Protein AF-A0A5J4QGP9-F1 (afdb_monomer)

Secondary structure (DSSP, 8-state):
-HHHHHH-TT-HHHHHHHHHHHHHHT-HHHHHHHHHHHT--GGGS-HHHHHHHHHHHHT-TT-HHHHHHHHHHHHHHHHHHHHHHHHHHHHHHHHHHS-HHHHHHHHHHHHHH-GGGGG-HHHHHHHHHHHHHHHHHHHHHHH-TTS-HHHHHHHHHHHHHHHHHHHHHHHHHHHH--SHHHHHHHHHHHHHHHHHHHHHS----------S--S--

Radius of gyration: 24.4 Å; Cα contacts (8 Å, |Δi|>4): 217; chains: 1; bounding box: 49×32×98 Å

Mean predicted aligned error: 10.38 Å

Organism: NCBI:txid433724

Sequence (217 aa):
MFQLLETDLYNFRTLDLYCEIIGKQRKPQELFNFLRQTNMDYNAINSNTLINIAEILSSVRENSQYQILANKILSIALSGQIEESQIAKAVVNLKKVGEPEEVIKFVSEAIVKYPNLSSSSTLLEKRATARMDMAKKCIDTGKDVKSNPKTKARAWEMCRQFLEEAERDLNKASDYADDPNEKFFIENDMNFLERMKKNSAKPTSPLRSRASLRKRG

Structure (mmCIF, N/CA/C/O backbone):
data_AF-A0A5J4QGP9-F1
#
_entry.id   AF-A0A5J4QGP9-F1
#
loop_
_atom_site.group_PDB
_atom_site.id
_atom_site.type_symbol
_atom_site.label_atom_id
_atom_site.label_alt_id
_atom_site.label_comp_id
_atom_site.label_asym_id
_atom_site.label_entity_id
_atom_site.label_seq_id
_atom_site.pdbx_PDB_ins_code
_atom_site.Cartn_x
_atom_site.Cartn_y
_atom_site.Cartn_z
_atom_site.occupancy
_atom_site.B_iso_or_equiv
_atom_site.auth_seq_id
_atom_site.auth_comp_id
_atom_site.auth_asym_id
_atom_site.auth_atom_id
_atom_site.pdbx_PDB_model_num
ATOM 1 N N . MET A 1 1 ? -25.171 0.986 3.750 1.00 56.62 1 MET A N 1
ATOM 2 C CA . MET A 1 1 ? -23.960 0.667 4.538 1.00 56.62 1 MET A CA 1
ATOM 3 C C . MET A 1 1 ? -23.968 -0.786 4.991 1.00 56.62 1 MET A C 1
ATOM 5 O O . MET A 1 1 ? -23.064 -1.496 4.589 1.00 56.62 1 MET A O 1
ATOM 9 N N . PHE A 1 2 ? -25.016 -1.266 5.679 1.00 58.41 2 PHE A N 1
ATOM 10 C CA . PHE A 1 2 ? -25.192 -2.706 5.947 1.00 58.41 2 PHE A CA 1
ATOM 11 C C . PHE A 1 2 ? -25.099 -3.570 4.675 1.00 58.41 2 PHE A C 1
ATOM 13 O O . PHE A 1 2 ? -24.287 -4.478 4.641 1.00 5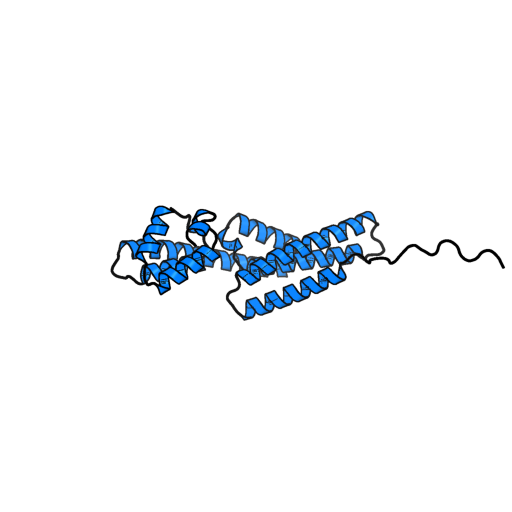8.41 2 PHE A O 1
ATOM 20 N N . GLN A 1 3 ? -25.766 -3.187 3.578 1.00 61.16 3 GLN A N 1
ATOM 21 C CA . GLN A 1 3 ? -25.661 -3.887 2.281 1.00 61.16 3 GLN A CA 1
ATOM 22 C C . GLN A 1 3 ? -24.240 -3.951 1.674 1.00 61.16 3 GLN A C 1
ATOM 24 O O . GLN A 1 3 ? -23.964 -4.837 0.871 1.00 61.16 3 GLN A O 1
ATOM 29 N N . LEU A 1 4 ? -23.338 -3.025 2.035 1.00 61.50 4 LEU A N 1
ATOM 30 C CA . LEU A 1 4 ? -21.942 -3.026 1.563 1.00 61.50 4 LEU A CA 1
ATOM 31 C C . LEU A 1 4 ? -21.062 -3.932 2.433 1.00 61.50 4 LEU A C 1
ATOM 33 O O . LEU A 1 4 ? -20.239 -4.662 1.901 1.00 61.50 4 LEU A O 1
ATOM 37 N N . LEU A 1 5 ? -21.284 -3.947 3.751 1.00 68.75 5 LEU A N 1
ATOM 38 C CA . LEU A 1 5 ? -20.630 -4.902 4.657 1.00 68.75 5 LEU A CA 1
ATOM 39 C C . LEU A 1 5 ? -21.154 -6.335 4.464 1.00 68.75 5 LEU A C 1
ATOM 41 O O . LEU A 1 5 ? -20.432 -7.289 4.720 1.00 68.75 5 LEU A O 1
ATOM 45 N N . GLU A 1 6 ? -22.386 -6.497 3.977 1.00 69.06 6 GLU A N 1
ATOM 46 C CA . GLU A 1 6 ? -22.940 -7.795 3.567 1.00 69.06 6 GLU A CA 1
ATOM 47 C C . GLU A 1 6 ? -22.305 -8.331 2.277 1.00 69.06 6 GLU A C 1
ATOM 49 O O . GLU A 1 6 ? -22.246 -9.544 2.090 1.00 69.06 6 GLU A O 1
ATOM 54 N N . THR A 1 7 ? -21.829 -7.451 1.388 1.00 71.19 7 THR A N 1
ATOM 55 C CA . THR A 1 7 ? -21.150 -7.846 0.142 1.00 71.19 7 THR A CA 1
ATOM 56 C C . THR A 1 7 ? -19.639 -8.001 0.314 1.00 71.19 7 THR A C 1
ATOM 58 O O . THR A 1 7 ? -19.069 -8.930 -0.253 1.00 71.19 7 THR A O 1
ATOM 61 N N . ASP A 1 8 ? -18.995 -7.141 1.107 1.00 74.19 8 ASP A N 1
ATOM 62 C CA . ASP A 1 8 ? -17.576 -7.238 1.461 1.00 74.19 8 ASP A CA 1
ATOM 63 C C . ASP A 1 8 ? -17.346 -6.836 2.926 1.00 74.19 8 ASP A C 1
ATOM 65 O O . ASP A 1 8 ? -17.209 -5.662 3.285 1.00 74.19 8 ASP A O 1
ATOM 69 N N . LEU A 1 9 ? -17.290 -7.858 3.776 1.00 73.69 9 LEU A N 1
ATOM 70 C CA . LEU A 1 9 ? -17.174 -7.739 5.227 1.00 73.69 9 LEU A CA 1
ATOM 71 C C . LEU A 1 9 ? -15.815 -7.192 5.690 1.00 73.69 9 LEU A C 1
ATOM 73 O O . LEU A 1 9 ? -15.708 -6.668 6.796 1.00 73.69 9 LEU A O 1
ATOM 77 N N . TYR A 1 10 ? -14.793 -7.281 4.835 1.00 71.44 10 TYR A N 1
ATOM 78 C CA . TYR A 1 10 ? -13.429 -6.831 5.116 1.00 71.44 10 TYR A CA 1
ATOM 79 C C . TYR A 1 10 ? -13.082 -5.534 4.381 1.00 71.44 10 TYR A C 1
ATOM 81 O O . TYR A 1 10 ? -11.925 -5.104 4.372 1.00 71.44 10 TYR A O 1
ATOM 89 N N . ASN A 1 11 ? -14.081 -4.865 3.797 1.00 78.44 11 ASN A N 1
ATOM 90 C CA . ASN A 1 11 ? -13.903 -3.540 3.236 1.00 78.44 11 ASN A CA 1
ATOM 91 C C . ASN A 1 11 ? -13.596 -2.533 4.356 1.00 78.44 11 ASN A C 1
ATOM 93 O O . ASN A 1 11 ? -14.504 -1.967 4.967 1.00 78.44 11 ASN A O 1
ATOM 97 N N . PHE A 1 12 ? -12.307 -2.304 4.616 1.00 73.31 12 PHE A N 1
ATOM 98 C CA . PHE A 1 12 ? -11.841 -1.489 5.740 1.00 73.31 12 PHE A CA 1
ATOM 99 C C . PHE A 1 12 ? -12.481 -0.092 5.767 1.00 73.31 12 PHE A C 1
ATOM 101 O O . PHE A 1 12 ? -12.887 0.358 6.824 1.00 73.31 12 PHE A O 1
ATOM 108 N N . ARG A 1 13 ? -12.667 0.557 4.608 1.00 76.62 13 ARG A N 1
ATOM 109 C CA . ARG A 1 13 ? -13.317 1.873 4.480 1.00 76.62 13 ARG A CA 1
ATOM 110 C C . ARG A 1 13 ? -14.744 1.860 4.992 1.00 76.62 13 ARG A C 1
ATOM 112 O O . ARG A 1 13 ? -15.171 2.763 5.703 1.00 76.62 13 ARG A O 1
ATOM 119 N N . THR A 1 14 ? -15.493 0.837 4.596 1.00 84.00 14 THR A N 1
ATOM 120 C CA . THR A 1 14 ? -16.884 0.685 5.017 1.00 84.00 14 THR A CA 1
ATOM 121 C C . THR A 1 14 ? -16.952 0.332 6.500 1.00 84.00 14 THR A C 1
ATOM 123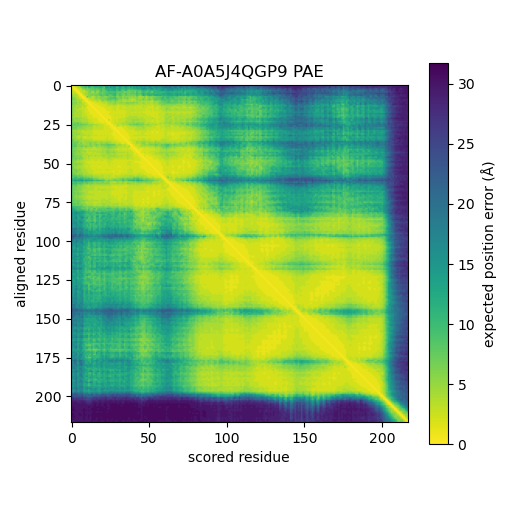 O O . THR A 1 14 ? -17.833 0.827 7.200 1.00 84.00 14 THR A O 1
ATOM 126 N N . LEU A 1 15 ? -16.010 -0.481 6.987 1.00 84.50 15 LEU A N 1
ATOM 127 C CA . LEU A 1 15 ? -15.921 -0.867 8.390 1.00 84.50 15 LEU A CA 1
ATOM 128 C C . LEU A 1 15 ? -15.510 0.309 9.291 1.00 84.50 15 LEU A C 1
ATOM 130 O O . LEU A 1 15 ? -16.140 0.510 10.326 1.00 84.50 15 LEU A O 1
ATOM 134 N N . ASP A 1 16 ? -14.532 1.119 8.886 1.00 83.69 16 ASP A N 1
ATOM 135 C CA . ASP A 1 16 ? -14.126 2.345 9.581 1.00 83.69 16 ASP A CA 1
ATOM 136 C C . ASP A 1 16 ? -15.276 3.339 9.629 1.00 83.69 16 ASP A C 1
ATOM 138 O O . ASP A 1 16 ? -15.647 3.793 10.708 1.00 83.69 16 ASP A O 1
ATOM 142 N N . LEU A 1 17 ? -15.919 3.609 8.490 1.00 85.69 17 LEU A N 1
ATOM 143 C CA . LEU A 1 17 ? -17.057 4.522 8.440 1.00 85.69 17 LEU A CA 1
ATOM 144 C C . LEU A 1 17 ? -18.224 4.027 9.313 1.00 85.69 17 LEU A C 1
ATOM 146 O O . LEU A 1 17 ? -18.895 4.819 9.977 1.00 85.69 17 LEU A O 1
ATOM 150 N N . TYR A 1 18 ? -18.460 2.713 9.349 1.00 88.38 18 TYR A N 1
ATOM 151 C CA . TYR A 1 18 ? -19.431 2.115 10.262 1.00 88.38 18 TYR A CA 1
ATOM 152 C C . TYR A 1 18 ? -19.041 2.345 11.728 1.00 88.38 18 TYR A C 1
ATOM 154 O O . TYR A 1 18 ? -19.880 2.783 12.518 1.00 88.38 18 TYR A O 1
ATOM 162 N N . CYS A 1 19 ? -17.775 2.118 12.087 1.00 87.69 19 CYS A N 1
ATOM 163 C CA . CYS A 1 19 ? -17.265 2.372 13.433 1.00 87.69 19 CYS A CA 1
ATOM 164 C C . CYS A 1 19 ? -17.399 3.852 13.815 1.00 87.69 19 CYS A C 1
ATOM 166 O O . CYS A 1 19 ? -17.916 4.154 14.890 1.00 87.69 19 CYS A O 1
ATOM 168 N N . GLU A 1 20 ? -17.036 4.778 12.928 1.00 86.25 20 GLU A N 1
ATOM 169 C CA . GLU A 1 20 ? -17.205 6.217 13.142 1.00 86.25 20 GLU A CA 1
ATOM 170 C C . GLU A 1 20 ? -18.668 6.578 13.424 1.00 86.25 20 GLU A C 1
ATOM 172 O O . GLU A 1 20 ? -18.964 7.257 14.412 1.00 86.25 20 GLU A O 1
ATOM 177 N N . ILE A 1 21 ? -19.604 6.089 12.605 1.00 88.19 21 ILE A N 1
ATOM 178 C CA . ILE A 1 21 ? -21.037 6.355 12.781 1.00 88.19 21 ILE A CA 1
ATOM 179 C C . ILE A 1 21 ? -21.535 5.793 14.111 1.00 88.19 21 ILE A C 1
ATOM 181 O O . ILE A 1 21 ? -22.195 6.513 14.863 1.00 88.19 21 ILE A O 1
ATOM 185 N N . ILE A 1 22 ? -21.215 4.537 14.432 1.00 88.75 22 ILE A N 1
ATOM 186 C CA . ILE A 1 22 ? -21.651 3.911 15.685 1.00 88.75 22 ILE A CA 1
ATOM 187 C C . ILE A 1 22 ? -21.054 4.625 16.901 1.00 88.75 22 ILE A C 1
ATOM 189 O O . ILE A 1 22 ? -21.768 4.870 17.881 1.00 88.75 22 ILE A O 1
ATOM 193 N N . GLY A 1 23 ? -19.780 5.012 16.828 1.00 85.00 23 GLY A N 1
ATOM 194 C CA . GLY A 1 23 ? -19.109 5.799 17.856 1.00 85.00 23 GLY A CA 1
ATOM 195 C C . GLY A 1 23 ? -19.812 7.136 18.096 1.00 85.00 23 GLY A C 1
ATOM 196 O O . GLY A 1 23 ? -20.116 7.482 19.240 1.00 85.00 23 GLY A O 1
ATOM 197 N N . LYS A 1 24 ? -20.175 7.859 17.027 1.00 88.38 24 LYS A N 1
ATOM 198 C CA . LYS A 1 24 ? -20.926 9.126 17.121 1.00 88.38 24 LYS A CA 1
ATOM 199 C C . LYS A 1 24 ? -22.351 8.937 17.639 1.00 88.38 24 LYS A C 1
ATOM 201 O O . LYS A 1 24 ? -22.820 9.762 18.420 1.00 88.38 24 LYS A O 1
ATOM 206 N N . GLN A 1 25 ? -23.024 7.855 17.251 1.00 89.25 25 GLN A N 1
ATOM 207 C CA . GLN A 1 25 ? -24.359 7.515 17.751 1.00 89.25 25 GLN A CA 1
ATOM 208 C C . GLN A 1 25 ? -24.345 6.978 19.189 1.00 89.25 25 GLN A C 1
ATOM 210 O O . GLN A 1 25 ? -25.410 6.845 19.790 1.00 89.25 25 GLN A O 1
ATOM 215 N N . ARG A 1 26 ? -2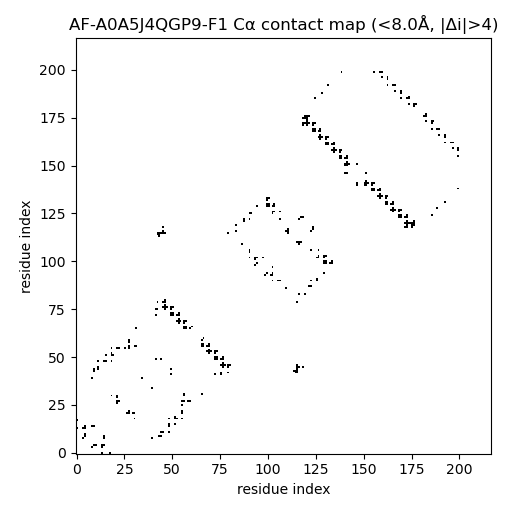3.161 6.687 19.752 1.00 85.31 26 ARG A N 1
ATOM 216 C CA . ARG A 1 26 ? -22.978 6.090 21.083 1.00 85.31 26 ARG A CA 1
ATOM 217 C C . ARG A 1 26 ? -23.755 4.785 21.245 1.00 85.31 26 ARG A C 1
ATOM 219 O O . ARG A 1 26 ? -24.381 4.545 22.277 1.00 85.31 26 ARG A O 1
ATOM 226 N N . LYS A 1 27 ? -23.696 3.924 20.226 1.00 89.25 27 LYS A N 1
ATOM 227 C CA . LYS A 1 27 ? -24.380 2.620 20.216 1.00 89.25 27 LYS A CA 1
ATOM 228 C C . LYS A 1 27 ? -23.417 1.425 20.184 1.00 89.25 27 LYS A C 1
ATOM 230 O O . LYS A 1 27 ? -23.485 0.600 19.274 1.00 89.25 27 LYS A O 1
ATOM 235 N N . PRO A 1 28 ? -22.546 1.258 21.191 1.00 88.25 28 PRO A N 1
ATOM 236 C CA . PRO A 1 28 ? -21.553 0.180 21.212 1.00 88.25 28 PRO A CA 1
ATOM 237 C C . PRO A 1 28 ? -22.172 -1.229 21.219 1.00 88.25 28 PRO A C 1
ATOM 239 O O . PRO A 1 28 ? -21.523 -2.176 20.787 1.00 88.25 28 PRO A O 1
ATOM 242 N N . GLN A 1 29 ? -23.438 -1.376 21.633 1.00 90.56 29 GLN A N 1
ATOM 243 C CA . GLN A 1 29 ? -24.180 -2.640 21.534 1.00 90.56 29 GLN A CA 1
ATOM 244 C C . GLN A 1 29 ? -24.415 -3.087 20.092 1.00 90.56 29 GLN A C 1
ATOM 246 O O . GLN A 1 29 ? -24.322 -4.280 19.812 1.00 90.56 29 GLN A O 1
ATOM 251 N N . GLU A 1 30 ? -24.712 -2.158 19.179 1.00 90.12 30 GLU A N 1
ATOM 252 C CA . GLU A 1 30 ? -24.916 -2.499 17.768 1.00 90.12 30 GLU A CA 1
ATOM 253 C C . GLU A 1 30 ? -23.610 -3.026 17.162 1.00 90.12 30 GLU A C 1
ATOM 255 O O . GLU A 1 30 ? -23.619 -4.084 16.534 1.00 90.12 30 GLU A O 1
ATOM 260 N N . LEU A 1 31 ? -22.480 -2.372 17.466 1.00 89.81 31 LEU A N 1
ATOM 261 C CA . LEU A 1 31 ? -21.151 -2.845 17.072 1.00 89.81 31 LEU A CA 1
ATOM 262 C C . LEU A 1 31 ? -20.839 -4.215 17.683 1.00 89.81 31 LEU A C 1
ATOM 264 O O . LEU A 1 31 ? -20.451 -5.130 16.966 1.00 89.81 31 LEU A O 1
ATOM 268 N N . PHE A 1 32 ? -21.043 -4.400 18.988 1.00 90.31 32 PHE A N 1
ATOM 269 C CA . PHE A 1 32 ? -20.767 -5.680 19.646 1.00 90.31 32 PHE A CA 1
ATOM 270 C C . PHE A 1 32 ? -21.575 -6.838 19.042 1.00 90.31 32 PHE A C 1
ATOM 272 O O . PHE A 1 32 ? -21.026 -7.911 18.782 1.00 90.31 32 PHE A O 1
ATOM 279 N N . ASN A 1 33 ? -22.865 -6.613 18.783 1.00 90.31 33 ASN A N 1
ATOM 280 C CA . ASN A 1 33 ? -23.732 -7.602 18.149 1.00 90.31 33 ASN A CA 1
ATOM 281 C C . ASN A 1 33 ? -23.260 -7.917 16.727 1.00 90.31 33 ASN A C 1
ATOM 283 O O . ASN A 1 33 ? -23.159 -9.091 16.375 1.00 90.31 33 ASN A O 1
ATOM 287 N N . PHE A 1 34 ? -22.910 -6.891 15.949 1.00 89.00 34 PHE A N 1
ATOM 288 C CA . PHE A 1 34 ? -22.370 -7.053 14.603 1.00 89.00 34 PHE A CA 1
ATOM 289 C C . PHE A 1 34 ? -21.089 -7.900 14.602 1.00 89.00 34 PHE A C 1
ATOM 291 O O . PHE A 1 34 ? -21.010 -8.891 13.878 1.00 89.00 34 PHE A O 1
ATOM 298 N N . LEU A 1 35 ? -20.118 -7.587 15.469 1.00 89.19 35 LEU A N 1
ATOM 299 C CA . LEU A 1 35 ? -18.856 -8.332 15.584 1.00 89.19 35 LEU A CA 1
ATOM 300 C C . LEU A 1 35 ? -19.076 -9.803 15.979 1.00 89.19 35 LEU A C 1
ATOM 302 O O . LEU A 1 35 ? -18.389 -10.694 15.482 1.00 89.19 35 LEU A O 1
ATOM 306 N N . ARG A 1 36 ? -20.040 -10.067 16.870 1.00 87.12 36 ARG A N 1
ATOM 307 C CA . ARG A 1 36 ? -20.411 -11.424 17.310 1.00 87.12 36 ARG A CA 1
ATOM 308 C C . ARG A 1 36 ? -21.095 -12.231 16.211 1.00 87.12 36 ARG A C 1
ATOM 310 O O . ARG A 1 36 ? -20.810 -13.415 16.076 1.00 87.12 36 ARG A O 1
ATOM 317 N N . GLN A 1 37 ? -22.009 -11.610 15.470 1.00 87.50 37 GLN A N 1
ATOM 318 C CA . GLN A 1 37 ? -22.788 -12.274 14.423 1.00 87.50 37 GLN A CA 1
ATOM 319 C C . GLN A 1 37 ? -21.941 -12.608 13.197 1.00 87.50 37 GLN A C 1
ATOM 321 O O . GLN A 1 37 ? -22.140 -13.645 12.575 1.00 87.50 37 GLN A O 1
ATOM 326 N N . THR A 1 38 ? -20.989 -11.739 12.866 1.00 82.38 38 THR A N 1
ATOM 327 C CA . THR A 1 38 ? -20.153 -11.876 11.668 1.00 82.38 38 THR A CA 1
ATOM 328 C C . THR A 1 38 ? -18.944 -12.785 11.861 1.00 82.38 38 THR A C 1
ATOM 330 O O . THR A 1 38 ? -18.400 -13.272 10.876 1.00 82.38 38 THR A O 1
ATOM 333 N N . ASN A 1 39 ? -18.536 -13.041 13.111 1.00 80.50 39 ASN A N 1
ATOM 334 C CA . ASN A 1 39 ? -17.375 -13.868 13.461 1.00 80.50 39 ASN A CA 1
ATOM 335 C C . ASN A 1 39 ? -16.115 -13.507 12.645 1.00 80.50 39 ASN A C 1
ATOM 337 O O . ASN A 1 39 ? -15.440 -14.382 12.102 1.00 80.50 39 ASN A O 1
ATOM 341 N N . MET A 1 40 ? -15.841 -12.204 12.523 1.00 82.56 40 MET A N 1
ATOM 342 C CA . MET A 1 40 ? -14.727 -11.689 11.724 1.00 82.56 40 MET A CA 1
ATOM 343 C C . MET A 1 40 ? -13.366 -12.183 12.216 1.00 82.56 40 MET A C 1
ATOM 345 O O . MET A 1 40 ? -13.108 -12.250 13.422 1.00 82.56 40 MET A O 1
ATOM 349 N N . ASP A 1 41 ? -12.463 -12.436 11.268 1.00 84.31 41 ASP A N 1
ATOM 350 C CA . ASP A 1 41 ? -11.048 -12.620 11.568 1.0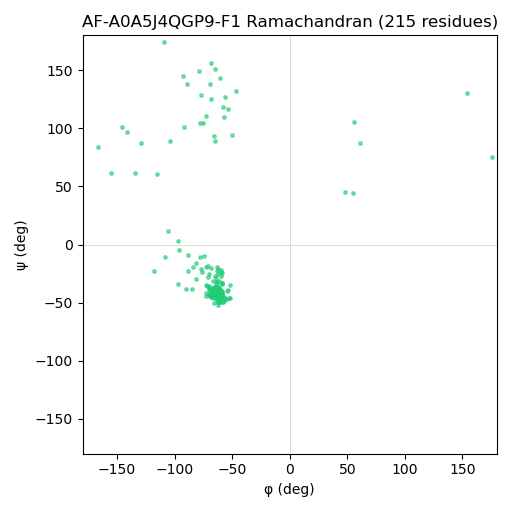0 84.31 41 ASP A CA 1
ATOM 351 C C . ASP A 1 41 ? -10.381 -11.260 11.802 1.00 84.31 41 ASP A C 1
ATOM 353 O O . ASP A 1 41 ? -10.102 -10.505 10.870 1.00 84.31 41 ASP A O 1
ATOM 357 N N . TYR A 1 42 ? -10.110 -10.949 13.069 1.00 86.00 42 TYR A N 1
ATOM 358 C CA . TYR A 1 42 ? -9.471 -9.693 13.454 1.00 86.00 42 TYR A CA 1
ATOM 359 C C . TYR A 1 42 ? -8.051 -9.542 12.897 1.00 86.00 42 TYR A C 1
ATOM 361 O O . TYR A 1 42 ? -7.603 -8.415 12.743 1.00 86.00 42 TYR A O 1
ATOM 369 N N . ASN A 1 43 ? -7.353 -10.629 12.547 1.00 81.38 43 ASN A N 1
ATOM 370 C CA . ASN A 1 43 ? -5.998 -10.536 11.986 1.00 81.38 43 ASN A CA 1
ATOM 371 C C . ASN A 1 43 ? -5.989 -10.009 10.542 1.00 81.38 43 ASN A C 1
ATOM 373 O O . ASN A 1 43 ? -4.956 -9.556 10.053 1.00 81.38 43 ASN A O 1
ATOM 377 N N . ALA A 1 44 ? -7.132 -10.075 9.855 1.00 79.00 44 ALA A N 1
ATOM 378 C CA . ALA A 1 44 ? -7.295 -9.572 8.496 1.00 79.00 44 ALA A CA 1
ATOM 379 C C . ALA A 1 44 ? -7.711 -8.090 8.449 1.00 79.00 44 ALA A C 1
ATOM 381 O O . ALA A 1 44 ? -7.731 -7.493 7.374 1.00 79.00 44 ALA A O 1
ATOM 382 N N . ILE A 1 45 ? -8.052 -7.495 9.595 1.00 82.31 45 ILE A N 1
ATOM 383 C CA . ILE A 1 45 ? -8.467 -6.093 9.705 1.00 82.31 45 ILE A CA 1
ATOM 384 C C . ILE A 1 45 ? -7.237 -5.238 10.023 1.00 82.31 45 ILE A C 1
ATOM 386 O O . ILE A 1 45 ? -6.332 -5.666 10.742 1.00 82.31 45 ILE A O 1
ATOM 390 N N . ASN A 1 46 ? -7.190 -4.019 9.484 1.00 78.94 46 ASN A N 1
ATOM 391 C CA . ASN A 1 46 ? -6.091 -3.104 9.768 1.00 78.94 46 ASN A CA 1
ATOM 392 C C . ASN A 1 46 ? -6.077 -2.694 11.258 1.00 78.94 46 ASN A C 1
ATOM 394 O O . ASN A 1 46 ? -7.112 -2.634 11.931 1.00 78.94 46 ASN A O 1
ATOM 398 N N . SER A 1 47 ? -4.890 -2.385 11.777 1.00 83.56 47 SER A N 1
ATOM 399 C CA . SER A 1 47 ? -4.709 -2.085 13.198 1.00 83.56 47 SER A CA 1
ATOM 400 C C . SER A 1 47 ? -5.457 -0.827 13.658 1.00 83.56 47 SER A C 1
ATOM 402 O O . SER A 1 47 ? -5.928 -0.794 14.792 1.00 83.56 47 SER A O 1
ATOM 404 N N . ASN A 1 48 ? -5.614 0.185 12.799 1.00 83.25 48 ASN A N 1
ATOM 405 C CA . ASN A 1 48 ? -6.296 1.439 13.144 1.00 83.25 48 ASN A CA 1
ATOM 406 C C . ASN A 1 48 ? -7.804 1.222 13.353 1.00 83.25 48 ASN A C 1
ATOM 408 O O . ASN A 1 48 ? -8.355 1.641 14.369 1.00 83.25 48 ASN A O 1
ATOM 412 N N . THR A 1 49 ? -8.459 0.474 12.465 1.00 86.12 49 THR A N 1
ATOM 413 C CA . THR A 1 49 ? -9.862 0.067 12.598 1.00 86.12 49 THR A CA 1
ATOM 414 C C . THR A 1 49 ? -10.073 -0.763 13.861 1.00 86.12 49 THR A C 1
ATOM 416 O O . THR A 1 49 ? -11.040 -0.547 14.591 1.00 86.12 49 THR A O 1
ATOM 419 N N . LEU A 1 50 ? -9.157 -1.688 14.177 1.00 88.62 50 LEU A N 1
ATOM 420 C CA . LEU A 1 50 ? -9.222 -2.463 15.421 1.00 88.62 50 LEU A CA 1
ATOM 421 C C . LEU A 1 50 ? -9.095 -1.567 16.665 1.00 88.62 50 LEU A C 1
ATOM 423 O O . LEU A 1 50 ? -9.827 -1.776 17.634 1.00 88.62 50 LEU A O 1
ATOM 427 N N . ILE A 1 51 ? -8.221 -0.555 16.640 1.00 89.12 51 ILE A N 1
ATOM 428 C CA . ILE A 1 51 ? -8.097 0.434 17.724 1.00 89.12 51 ILE A CA 1
ATOM 429 C C . ILE A 1 51 ? -9.406 1.214 17.887 1.00 89.12 51 ILE A C 1
ATOM 431 O O . ILE A 1 51 ? -9.916 1.294 19.004 1.00 89.12 51 ILE A O 1
ATOM 435 N N . ASN A 1 52 ? -10.000 1.696 16.792 1.00 89.25 52 ASN A N 1
ATOM 436 C CA . ASN A 1 52 ? -11.284 2.403 16.815 1.00 89.25 52 ASN A CA 1
ATOM 437 C C . ASN A 1 52 ? -12.404 1.528 17.406 1.00 89.25 52 ASN A C 1
ATOM 439 O O . ASN A 1 52 ? -13.174 1.975 18.258 1.00 89.25 52 ASN A O 1
ATOM 443 N N . ILE A 1 53 ? -12.475 0.253 17.006 1.00 91.19 53 ILE A N 1
ATOM 444 C CA . ILE A 1 53 ? -13.427 -0.717 17.567 1.00 91.19 53 ILE A CA 1
ATOM 445 C C . ILE A 1 53 ? -13.207 -0.883 19.074 1.00 91.19 53 ILE A C 1
ATOM 447 O O . ILE A 1 53 ? -14.166 -0.837 19.852 1.00 91.19 53 ILE A O 1
ATOM 451 N N . ALA A 1 54 ? -11.954 -1.079 19.494 1.00 91.88 54 ALA A N 1
ATOM 452 C CA . ALA A 1 54 ? -11.610 -1.241 20.899 1.00 91.88 54 ALA A CA 1
ATOM 453 C C . ALA A 1 54 ? -11.973 0.008 21.713 1.00 91.88 54 ALA A C 1
ATOM 455 O O . ALA A 1 54 ? -12.515 -0.131 22.809 1.00 91.88 54 ALA A O 1
ATOM 456 N N . GLU A 1 55 ? -11.755 1.211 21.180 1.00 90.69 55 GLU A N 1
ATOM 457 C CA . GLU A 1 55 ? -12.119 2.477 21.821 1.00 90.69 55 GLU A CA 1
ATOM 458 C C . GLU A 1 55 ? -13.640 2.609 22.004 1.00 90.69 55 GLU A C 1
ATOM 460 O O . GLU A 1 55 ? -14.112 2.881 23.113 1.00 90.69 55 GLU A O 1
ATOM 465 N N . ILE A 1 56 ? -14.425 2.331 20.955 1.00 91.62 56 ILE A N 1
ATOM 466 C CA . ILE A 1 56 ? -15.895 2.390 21.006 1.00 91.62 56 ILE A CA 1
ATOM 467 C C . ILE A 1 56 ? -16.439 1.417 22.054 1.00 91.62 56 ILE A C 1
ATOM 469 O O . ILE A 1 56 ? -17.283 1.798 22.869 1.00 91.62 56 ILE A O 1
ATOM 473 N N . LEU A 1 57 ? -15.955 0.173 22.074 1.00 91.38 57 LEU A N 1
ATOM 474 C CA . LEU A 1 57 ? -16.373 -0.821 23.066 1.00 91.38 57 LEU A CA 1
ATOM 475 C C . LEU A 1 57 ? -15.926 -0.434 24.484 1.00 91.38 57 LEU A C 1
ATOM 477 O O . LEU A 1 57 ? -16.692 -0.592 25.437 1.00 91.38 57 LEU A O 1
ATOM 481 N N . SER A 1 58 ? -14.724 0.133 24.620 1.00 90.19 58 SER A N 1
ATOM 482 C CA . SER A 1 58 ? -14.162 0.557 25.909 1.00 90.19 58 SER A CA 1
ATOM 483 C C . SER A 1 58 ? -14.859 1.779 26.506 1.00 90.19 58 SER A C 1
ATOM 485 O O . SER A 1 58 ? -14.774 1.995 27.717 1.00 90.19 58 SER A O 1
ATOM 487 N N . SER A 1 59 ? -15.591 2.551 25.693 1.00 88.56 59 SER A N 1
ATOM 488 C CA . SER A 1 59 ? -16.378 3.701 26.161 1.00 88.56 59 SER A CA 1
ATOM 489 C C . SER A 1 59 ? -17.432 3.324 27.213 1.00 88.56 59 SER A C 1
ATOM 491 O O . SER A 1 59 ? -17.780 4.149 28.058 1.00 88.56 59 SER A O 1
ATOM 493 N N . VAL A 1 60 ? -17.884 2.063 27.232 1.00 88.62 60 VAL A N 1
ATOM 494 C CA . VAL A 1 60 ? -18.802 1.518 28.242 1.00 88.62 60 VAL A CA 1
ATOM 495 C C . VAL A 1 60 ? -18.017 0.643 29.215 1.00 88.62 60 VAL A C 1
ATOM 497 O O . VAL A 1 60 ? -17.870 -0.568 29.040 1.00 88.62 60 VAL A O 1
ATOM 500 N N . ARG A 1 61 ? -17.501 1.277 30.270 1.00 82.12 61 ARG A N 1
ATOM 501 C CA . ARG A 1 61 ? -16.632 0.636 31.276 1.00 82.12 61 ARG A CA 1
ATOM 502 C C . ARG A 1 61 ? -17.321 -0.461 32.088 1.00 82.12 61 ARG A C 1
ATOM 504 O O . ARG A 1 61 ? -16.663 -1.379 32.559 1.00 82.12 61 ARG A O 1
ATOM 511 N N . GLU A 1 62 ? -18.636 -0.373 32.236 1.00 85.31 62 GLU A N 1
ATOM 512 C CA . GLU A 1 62 ? -19.429 -1.261 33.095 1.00 85.31 62 GLU A CA 1
ATOM 513 C C . GLU A 1 62 ? -19.752 -2.611 32.436 1.00 85.31 62 GLU A C 1
ATOM 515 O O . GLU A 1 62 ? -20.125 -3.564 33.118 1.00 85.31 62 GLU A O 1
ATOM 520 N N . ASN A 1 63 ? -19.588 -2.732 31.113 1.00 88.81 63 ASN A N 1
ATOM 521 C CA . ASN A 1 63 ? -19.892 -3.967 30.398 1.00 88.81 63 ASN A CA 1
ATOM 522 C C . ASN A 1 63 ? -18.653 -4.868 30.294 1.00 88.81 63 ASN A C 1
ATOM 524 O O . ASN A 1 63 ? -17.794 -4.681 29.430 1.00 88.81 63 ASN A O 1
ATOM 528 N N . SER A 1 64 ? -18.586 -5.893 31.145 1.00 88.12 64 SER A N 1
ATOM 529 C CA . SER A 1 64 ? -17.459 -6.835 31.195 1.00 88.12 64 SER A CA 1
ATOM 530 C C . SER A 1 64 ? -17.209 -7.566 29.871 1.00 88.12 64 SER A C 1
ATOM 532 O O . SER A 1 64 ? -16.056 -7.806 29.514 1.00 88.12 64 SER A O 1
ATOM 534 N N . GLN A 1 65 ? -18.255 -7.877 29.098 1.00 91.38 65 GLN A N 1
ATOM 535 C CA . GLN A 1 65 ? -18.100 -8.548 27.805 1.00 91.38 65 GLN A CA 1
ATOM 536 C C . GLN A 1 65 ? -17.460 -7.634 26.760 1.00 91.38 65 GLN A C 1
ATOM 538 O O . GLN A 1 65 ? -16.657 -8.103 25.950 1.00 91.38 65 GLN A O 1
ATOM 543 N N . TYR A 1 66 ? -17.781 -6.338 26.793 1.00 92.25 66 TYR A N 1
ATOM 544 C CA . TYR A 1 66 ? -17.164 -5.362 25.896 1.00 92.25 66 TYR A CA 1
ATOM 545 C C . TYR A 1 66 ? -15.694 -5.194 26.220 1.00 92.25 66 TYR A C 1
ATOM 547 O O . TYR A 1 66 ? -14.878 -5.224 25.309 1.00 92.25 66 TYR A O 1
ATOM 555 N N . GLN A 1 67 ? -15.352 -5.103 27.506 1.00 90.75 67 GLN A N 1
ATOM 556 C CA . GLN A 1 67 ? -13.965 -4.965 27.946 1.00 90.75 67 GLN A CA 1
ATOM 557 C C . GLN A 1 67 ? -13.119 -6.182 27.550 1.00 90.75 67 GLN A C 1
ATOM 559 O O . GLN A 1 67 ? -12.011 -6.027 27.045 1.00 90.75 67 GLN A O 1
ATOM 564 N N . ILE A 1 68 ? -13.647 -7.403 27.709 1.00 91.94 68 ILE A N 1
ATOM 565 C CA . ILE A 1 68 ? -12.949 -8.629 27.285 1.00 91.94 68 ILE A CA 1
ATOM 566 C C . ILE A 1 68 ? -12.673 -8.606 25.776 1.00 91.94 68 ILE A C 1
ATOM 568 O O . ILE A 1 68 ? -11.553 -8.897 25.350 1.00 91.94 68 ILE A O 1
ATOM 572 N N . LEU A 1 69 ? -13.675 -8.253 24.965 1.00 91.12 69 LEU A N 1
ATOM 573 C CA . LEU A 1 69 ? -13.514 -8.202 23.514 1.00 91.12 69 LEU A CA 1
ATOM 574 C C . LEU A 1 69 ? -12.577 -7.065 23.083 1.00 91.12 69 LEU A C 1
ATOM 576 O O . LEU A 1 69 ? -11.690 -7.297 22.267 1.00 91.12 69 LEU A O 1
ATOM 580 N N . ALA A 1 70 ? -12.734 -5.874 23.659 1.00 91.25 70 ALA A N 1
ATOM 581 C CA . ALA A 1 70 ? -11.900 -4.711 23.381 1.00 91.25 70 ALA A CA 1
ATOM 582 C C . ALA A 1 70 ? -10.427 -4.991 23.694 1.00 91.25 70 ALA A C 1
ATOM 584 O O . ALA A 1 70 ? -9.577 -4.742 22.848 1.00 91.25 70 ALA A O 1
ATOM 585 N N . ASN A 1 71 ? -10.121 -5.597 24.846 1.00 90.88 71 ASN A N 1
ATOM 586 C CA . ASN A 1 71 ? -8.751 -5.965 25.209 1.00 90.88 71 ASN A CA 1
ATOM 587 C C . ASN A 1 71 ? -8.150 -6.997 24.246 1.00 90.88 71 ASN A C 1
ATOM 589 O O . ASN A 1 71 ? -6.986 -6.880 23.864 1.00 90.88 71 ASN A O 1
ATOM 593 N N . LYS A 1 72 ? -8.940 -7.992 23.817 1.00 91.06 72 LYS A N 1
ATOM 594 C CA . LYS A 1 72 ? -8.500 -8.971 22.813 1.00 91.06 72 LYS A CA 1
ATOM 595 C C . LYS A 1 72 ? -8.178 -8.287 21.481 1.00 91.06 72 LYS A C 1
ATOM 597 O O . LYS A 1 72 ? -7.115 -8.526 20.920 1.00 91.06 72 LYS A O 1
ATOM 602 N N . ILE A 1 73 ? -9.086 -7.443 20.994 1.00 91.56 73 ILE A N 1
ATOM 603 C CA . ILE A 1 73 ? -8.933 -6.696 19.738 1.00 91.56 73 ILE A CA 1
ATOM 604 C C . ILE A 1 73 ? -7.720 -5.764 19.808 1.00 91.56 73 ILE A C 1
ATOM 606 O O . ILE A 1 73 ? -6.899 -5.754 18.894 1.00 91.56 73 ILE A O 1
ATOM 610 N N . LEU A 1 74 ? -7.559 -5.047 20.920 1.00 89.75 74 LEU A N 1
ATOM 611 C CA . LEU A 1 74 ? -6.441 -4.138 21.140 1.00 89.75 74 LEU A CA 1
ATOM 612 C C . LEU A 1 74 ? -5.100 -4.882 21.154 1.00 89.75 74 LEU A C 1
ATOM 614 O O . LEU A 1 74 ? -4.141 -4.419 20.548 1.00 89.75 74 LEU A O 1
ATOM 618 N N . SER A 1 75 ? -5.032 -6.060 21.782 1.00 87.81 75 SER A N 1
ATOM 619 C CA . SER A 1 75 ? -3.821 -6.889 21.759 1.00 87.81 75 SER A CA 1
ATOM 620 C C . SER A 1 75 ? -3.417 -7.291 20.338 1.00 87.81 75 SER A C 1
ATOM 622 O O . SER A 1 75 ? -2.226 -7.287 20.037 1.00 87.81 75 SER A O 1
ATOM 624 N N . ILE A 1 76 ? -4.386 -7.629 19.480 1.00 86.62 76 ILE A N 1
ATOM 625 C CA . ILE A 1 76 ? -4.146 -8.001 18.075 1.00 86.62 76 ILE A CA 1
ATOM 626 C C . ILE A 1 76 ? -3.680 -6.779 17.273 1.00 86.62 76 ILE A C 1
ATOM 628 O O . ILE A 1 76 ? -2.712 -6.859 16.516 1.00 86.62 76 ILE A O 1
ATOM 632 N N . ALA A 1 77 ? -4.322 -5.627 17.484 1.00 86.19 77 ALA A N 1
ATOM 633 C CA . ALA A 1 77 ? -3.949 -4.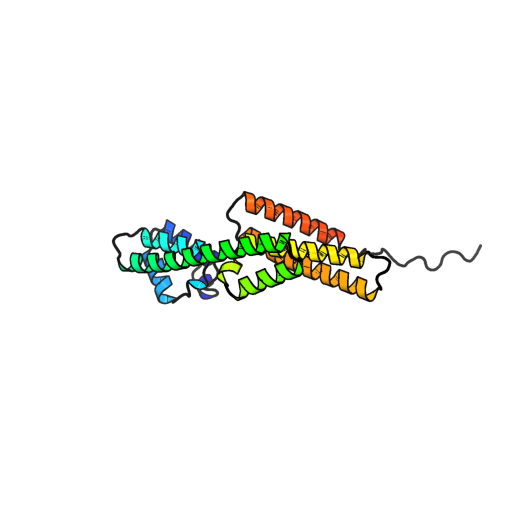378 16.828 1.00 86.19 77 ALA A CA 1
ATOM 634 C C . ALA A 1 77 ? -2.506 -3.966 17.159 1.00 86.19 77 ALA A C 1
ATOM 636 O O . ALA A 1 77 ? -1.725 -3.629 16.270 1.00 86.19 77 ALA A O 1
ATOM 637 N N . LEU A 1 78 ? -2.129 -4.048 18.439 1.00 83.88 78 LEU A N 1
ATOM 638 C CA . LEU A 1 78 ? -0.786 -3.700 18.899 1.00 83.88 78 LEU A CA 1
ATOM 639 C C . LEU A 1 78 ? 0.279 -4.645 18.330 1.00 83.88 78 LEU A C 1
ATOM 641 O O . LEU A 1 78 ? 1.330 -4.172 17.898 1.00 83.88 78 LEU A O 1
ATOM 645 N N . SER A 1 79 ? 0.022 -5.959 18.277 1.00 81.69 79 SER A N 1
ATOM 646 C CA . SER A 1 79 ? 0.959 -6.890 17.633 1.00 81.69 79 SER A CA 1
ATOM 647 C C . SER A 1 79 ? 1.123 -6.591 16.143 1.00 81.69 79 SER A C 1
ATOM 649 O O . SER A 1 79 ? 2.252 -6.544 15.659 1.00 81.69 79 SER A O 1
ATOM 651 N N . GLY A 1 80 ? 0.022 -6.302 15.440 1.00 78.69 80 GLY A N 1
ATOM 652 C CA . GLY A 1 80 ? 0.054 -5.962 14.017 1.00 78.69 80 GLY A CA 1
ATOM 653 C C . GLY A 1 80 ? 0.876 -4.703 13.722 1.00 78.69 80 GLY A C 1
ATOM 654 O O . GLY A 1 80 ? 1.684 -4.706 12.797 1.00 78.69 80 GLY A O 1
ATOM 655 N N . GLN A 1 81 ? 0.747 -3.647 14.537 1.00 77.56 81 GLN A N 1
ATOM 656 C CA . GLN A 1 81 ? 1.557 -2.426 14.378 1.00 77.56 81 GLN A CA 1
ATOM 657 C C . GLN A 1 81 ? 3.056 -2.665 14.602 1.00 77.56 81 GLN A C 1
ATOM 659 O O . GLN A 1 81 ? 3.894 -2.061 13.925 1.00 77.56 81 GLN A O 1
ATOM 664 N N . ILE A 1 82 ? 3.420 -3.538 15.547 1.00 75.75 82 ILE A N 1
ATOM 665 C CA . ILE A 1 82 ? 4.827 -3.878 15.794 1.00 75.75 82 ILE A CA 1
ATOM 666 C C . ILE A 1 82 ? 5.417 -4.593 14.574 1.00 75.75 82 ILE A C 1
ATOM 668 O O . ILE A 1 82 ? 6.508 -4.228 14.127 1.00 75.75 82 ILE A O 1
ATOM 672 N N . GLU A 1 83 ? 4.698 -5.571 14.020 1.00 81.12 83 GLU A N 1
ATOM 673 C CA . GLU A 1 83 ? 5.112 -6.296 12.815 1.00 81.12 83 GLU A CA 1
ATOM 674 C C . GLU A 1 83 ? 5.261 -5.351 11.616 1.00 81.12 83 GLU A C 1
ATOM 676 O O . GLU A 1 83 ? 6.304 -5.349 10.957 1.00 81.12 83 GLU A O 1
ATOM 681 N N . GLU A 1 84 ? 4.275 -4.479 11.385 1.00 82.75 84 GLU A N 1
ATOM 682 C CA . GLU A 1 84 ? 4.321 -3.466 10.328 1.00 82.75 84 GLU A CA 1
ATOM 683 C C . GLU A 1 84 ? 5.544 -2.552 10.469 1.00 82.75 84 GLU A C 1
ATOM 685 O O . GLU A 1 84 ? 6.293 -2.361 9.508 1.00 82.75 84 GLU A O 1
ATOM 690 N N . SER A 1 85 ? 5.813 -2.042 11.675 1.00 84.12 85 SER A N 1
ATOM 691 C CA . SER A 1 85 ? 6.963 -1.169 11.934 1.00 84.12 85 SER A CA 1
ATOM 692 C C . SER A 1 85 ? 8.300 -1.861 11.649 1.00 84.12 85 SER A C 1
ATOM 694 O O . SER A 1 85 ? 9.221 -1.254 11.090 1.00 84.12 85 SER A O 1
ATOM 696 N N . GLN A 1 86 ? 8.434 -3.137 12.019 1.00 85.81 86 GLN A N 1
ATOM 697 C CA . GLN A 1 86 ? 9.644 -3.917 11.755 1.00 85.81 86 GLN A CA 1
ATOM 698 C C . GLN A 1 86 ? 9.839 -4.169 10.257 1.00 85.81 86 GLN A C 1
ATOM 700 O O . GLN A 1 86 ? 10.948 -3.993 9.743 1.00 85.81 86 GLN A O 1
ATOM 705 N N . ILE A 1 87 ? 8.764 -4.516 9.547 1.00 88.69 87 ILE A N 1
ATOM 706 C CA . ILE A 1 87 ? 8.790 -4.751 8.101 1.00 88.69 87 ILE A CA 1
ATOM 707 C C . ILE A 1 87 ? 9.100 -3.450 7.356 1.00 88.69 87 ILE A C 1
ATOM 709 O O . ILE A 1 87 ? 9.979 -3.442 6.496 1.00 88.69 87 ILE A O 1
ATOM 713 N N . ALA A 1 88 ? 8.482 -2.328 7.728 1.00 86.62 88 ALA A N 1
ATOM 714 C CA . ALA A 1 88 ? 8.766 -1.022 7.137 1.00 86.62 88 ALA A CA 1
ATOM 715 C C . ALA A 1 88 ? 10.242 -0.624 7.307 1.00 86.62 88 ALA A C 1
ATOM 717 O O . ALA A 1 88 ? 10.890 -0.197 6.348 1.00 86.62 88 ALA A O 1
ATOM 718 N N . LYS A 1 89 ? 10.825 -0.837 8.496 1.00 87.94 89 LYS A N 1
ATOM 719 C CA . LYS A 1 89 ? 12.265 -0.618 8.730 1.00 87.94 89 LYS A CA 1
ATOM 720 C C . LYS A 1 89 ? 13.134 -1.519 7.853 1.00 87.94 89 LYS A C 1
ATOM 722 O O . LYS A 1 89 ? 14.116 -1.041 7.282 1.00 87.94 89 LYS A O 1
ATOM 727 N N . ALA A 1 90 ? 12.776 -2.797 7.722 1.00 88.50 90 ALA A N 1
ATOM 728 C CA . ALA A 1 90 ? 13.486 -3.729 6.852 1.00 88.50 90 ALA A CA 1
ATOM 729 C C . ALA A 1 90 ? 13.446 -3.269 5.386 1.00 88.50 90 ALA A C 1
ATOM 731 O O . ALA A 1 90 ? 14.487 -3.243 4.737 1.00 88.50 90 ALA A O 1
ATOM 732 N N . VAL A 1 91 ? 12.291 -2.810 4.895 1.00 90.25 91 VAL A N 1
ATOM 733 C CA . VAL A 1 91 ? 12.122 -2.274 3.532 1.00 90.25 91 VAL A CA 1
ATOM 734 C C . VAL A 1 91 ? 12.963 -1.025 3.302 1.00 90.25 91 VAL A C 1
ATOM 736 O O . VAL A 1 91 ? 13.627 -0.915 2.274 1.00 90.25 91 VAL A O 1
ATOM 739 N N . VAL A 1 92 ? 12.981 -0.087 4.254 1.00 88.19 92 VAL A N 1
ATOM 740 C CA . VAL A 1 92 ? 13.810 1.125 4.154 1.00 88.19 92 VAL A CA 1
ATOM 741 C C . VAL A 1 92 ? 15.293 0.772 4.078 1.00 88.19 92 VAL A C 1
ATOM 743 O O . VAL A 1 92 ? 16.028 1.387 3.306 1.00 88.19 92 VAL A O 1
ATOM 746 N N . ASN A 1 93 ? 15.740 -0.218 4.851 1.00 87.88 93 ASN A N 1
ATOM 747 C CA . ASN A 1 93 ? 17.120 -0.687 4.790 1.00 87.88 93 ASN A CA 1
ATOM 748 C C . ASN A 1 93 ? 17.407 -1.417 3.477 1.00 87.88 93 ASN A C 1
ATOM 750 O O . ASN A 1 93 ? 18.408 -1.111 2.837 1.00 87.88 93 ASN A O 1
ATOM 754 N N . LEU A 1 94 ? 16.509 -2.300 3.035 1.00 89.44 94 LEU A N 1
ATOM 755 C CA . LEU A 1 94 ? 16.635 -3.023 1.772 1.00 89.44 94 LEU A CA 1
ATOM 756 C C . LEU A 1 94 ? 16.709 -2.059 0.584 1.00 89.44 94 LEU A C 1
ATOM 758 O O . LEU A 1 94 ? 17.570 -2.218 -0.265 1.00 89.44 94 LEU A O 1
ATOM 762 N N . LYS A 1 95 ? 15.911 -0.987 0.570 1.00 87.25 95 LYS A N 1
ATOM 763 C CA . LYS A 1 95 ? 15.969 0.050 -0.473 1.00 87.25 95 LYS A CA 1
ATOM 764 C C . LYS A 1 95 ? 17.315 0.791 -0.526 1.00 87.25 95 LYS A C 1
ATOM 766 O O . LYS A 1 95 ? 17.660 1.339 -1.566 1.00 87.25 95 LYS A O 1
ATOM 771 N N . LYS A 1 96 ? 18.071 0.845 0.578 1.00 86.56 96 LYS A N 1
ATOM 772 C CA . LYS A 1 96 ? 19.398 1.489 0.618 1.00 86.56 96 LYS A CA 1
ATOM 773 C C . LYS A 1 96 ? 20.518 0.594 0.093 1.00 86.56 96 LYS A C 1
ATOM 775 O O . LYS A 1 96 ? 21.523 1.127 -0.364 1.00 86.56 96 LYS A O 1
ATOM 780 N N . VAL A 1 97 ? 20.385 -0.725 0.234 1.00 86.56 97 VAL A N 1
ATOM 781 C CA . VAL A 1 97 ? 21.486 -1.679 -0.005 1.00 86.56 97 VAL A CA 1
ATOM 782 C C . VAL A 1 97 ? 21.218 -2.671 -1.133 1.00 86.56 97 VAL A C 1
ATOM 784 O O . VAL A 1 97 ? 22.170 -3.226 -1.670 1.00 86.56 97 VAL A O 1
ATOM 787 N N . GLY A 1 98 ? 19.952 -2.917 -1.459 1.00 83.00 98 GLY A N 1
ATOM 788 C CA . GLY A 1 98 ? 19.508 -3.929 -2.411 1.00 83.00 98 GLY A CA 1
ATOM 789 C C . GLY A 1 98 ? 18.970 -3.340 -3.709 1.00 83.00 98 GLY A C 1
ATOM 790 O O . GLY A 1 98 ? 18.805 -2.127 -3.865 1.00 83.00 98 GLY A O 1
ATOM 791 N N . GLU A 1 99 ? 18.677 -4.235 -4.647 1.00 90.62 99 GLU A N 1
ATOM 792 C CA . GLU A 1 99 ? 18.113 -3.875 -5.945 1.00 90.62 99 GLU A CA 1
ATOM 793 C C . GLU A 1 99 ? 16.598 -3.591 -5.840 1.00 90.62 99 GLU A C 1
ATOM 795 O O . GLU A 1 99 ? 15.900 -4.215 -5.030 1.00 90.62 99 GLU A O 1
ATOM 800 N N . PRO A 1 100 ? 16.036 -2.690 -6.671 1.00 91.12 100 PRO A N 1
ATOM 801 C CA . PRO A 1 100 ? 14.601 -2.390 -6.678 1.00 91.12 100 PRO A CA 1
ATOM 802 C C . PRO A 1 100 ? 13.703 -3.632 -6.804 1.00 91.12 100 PRO A C 1
ATOM 804 O O . PRO A 1 100 ? 12.640 -3.702 -6.188 1.00 91.12 100 PRO A O 1
ATOM 807 N N . GLU A 1 101 ? 14.139 -4.638 -7.563 1.00 93.00 101 GLU A N 1
ATOM 808 C CA . GLU A 1 101 ? 13.454 -5.920 -7.730 1.00 93.00 101 GLU A CA 1
ATOM 809 C C . GLU A 1 101 ? 13.257 -6.668 -6.402 1.00 93.00 101 GLU A C 1
ATOM 811 O O . GLU A 1 101 ? 12.192 -7.245 -6.159 1.00 93.00 101 GLU A O 1
ATOM 816 N N . GLU A 1 102 ? 14.261 -6.638 -5.525 1.00 92.19 102 GLU A N 1
ATOM 817 C CA . GLU A 1 102 ? 14.221 -7.306 -4.223 1.00 92.19 102 GLU A CA 1
ATOM 818 C C . GLU A 1 102 ? 13.241 -6.611 -3.282 1.00 92.19 102 GLU A C 1
ATOM 820 O O . GLU A 1 102 ? 12.477 -7.279 -2.586 1.00 92.19 102 GLU A O 1
ATOM 825 N N . VAL A 1 103 ? 13.197 -5.275 -3.320 1.00 93.50 103 VAL A N 1
ATOM 826 C CA . VAL A 1 103 ? 12.222 -4.478 -2.562 1.00 93.50 103 VAL A CA 1
ATOM 827 C C . VAL A 1 103 ? 10.797 -4.833 -2.983 1.00 93.50 103 VAL A C 1
ATOM 829 O O . VAL A 1 103 ? 9.945 -5.090 -2.130 1.00 93.50 103 VAL A O 1
ATOM 832 N N . ILE A 1 104 ? 10.533 -4.899 -4.293 1.00 95.06 104 ILE A N 1
ATOM 833 C CA . ILE A 1 104 ? 9.206 -5.246 -4.821 1.00 95.06 104 ILE A CA 1
ATOM 834 C C . ILE A 1 104 ? 8.792 -6.643 -4.362 1.00 95.06 104 ILE A C 1
ATOM 836 O O . ILE A 1 104 ? 7.657 -6.832 -3.908 1.00 95.06 104 ILE A O 1
ATOM 840 N N . LYS A 1 105 ? 9.706 -7.612 -4.472 1.00 94.50 105 LYS A N 1
ATOM 841 C CA . LYS A 1 105 ? 9.463 -8.997 -4.072 1.00 94.50 105 LYS A CA 1
ATOM 842 C C . LYS A 1 105 ? 9.178 -9.095 -2.575 1.00 94.50 105 LYS A C 1
ATOM 844 O O . LYS A 1 105 ? 8.136 -9.625 -2.201 1.00 94.50 105 LYS A O 1
ATOM 849 N N . PHE A 1 106 ? 10.045 -8.521 -1.744 1.00 93.31 106 PHE A N 1
ATOM 850 C CA . PHE A 1 106 ? 9.919 -8.572 -0.291 1.00 93.31 106 PHE A CA 1
ATOM 851 C C . PHE A 1 106 ? 8.603 -7.959 0.194 1.00 93.31 106 PHE A C 1
ATOM 853 O O . PHE A 1 106 ? 7.880 -8.588 0.963 1.00 93.31 106 PHE A O 1
ATOM 860 N N . VAL A 1 107 ? 8.240 -6.765 -0.293 1.00 93.19 107 VAL A N 1
ATOM 861 C CA . VAL A 1 107 ? 6.974 -6.122 0.101 1.00 93.19 107 VAL A CA 1
ATOM 862 C C . VAL A 1 107 ? 5.767 -6.938 -0.367 1.00 93.19 107 VAL A C 1
ATOM 864 O O . VAL A 1 107 ? 4.784 -7.064 0.358 1.00 93.19 107 VAL A O 1
ATOM 867 N N . SER A 1 108 ? 5.824 -7.519 -1.566 1.00 93.44 108 SER A N 1
ATOM 868 C CA . SER A 1 108 ? 4.719 -8.333 -2.086 1.00 93.44 108 SER A CA 1
ATOM 869 C C . SER A 1 108 ? 4.532 -9.625 -1.290 1.00 93.44 108 SER A C 1
ATOM 871 O O . SER A 1 108 ? 3.402 -9.961 -0.949 1.00 93.44 108 SER A O 1
ATOM 873 N N . GLU A 1 109 ? 5.619 -10.310 -0.935 1.00 92.00 109 GLU A N 1
ATOM 874 C CA . GLU A 1 109 ? 5.583 -11.494 -0.068 1.00 92.00 109 GLU A CA 1
ATOM 875 C C . GLU A 1 109 ? 5.097 -11.148 1.344 1.00 92.00 109 GLU A C 1
ATOM 877 O O . GLU A 1 109 ? 4.282 -11.880 1.906 1.00 92.00 109 GLU A O 1
ATOM 882 N N . ALA A 1 110 ? 5.532 -10.010 1.896 1.00 88.69 110 ALA A N 1
ATOM 883 C CA . ALA A 1 110 ? 5.079 -9.534 3.198 1.00 88.69 110 ALA A CA 1
ATOM 884 C C . ALA A 1 110 ? 3.564 -9.282 3.217 1.00 88.69 110 ALA A C 1
ATOM 886 O O . ALA A 1 110 ? 2.894 -9.751 4.129 1.00 88.69 110 ALA A O 1
ATOM 887 N N . ILE A 1 111 ? 3.011 -8.622 2.194 1.00 89.94 111 ILE A N 1
ATOM 888 C CA . ILE A 1 111 ? 1.564 -8.359 2.092 1.00 89.94 111 ILE A CA 1
ATOM 889 C C . ILE A 1 111 ? 0.757 -9.653 1.924 1.00 89.94 111 ILE A C 1
ATOM 891 O O . ILE A 1 111 ? -0.336 -9.769 2.469 1.00 89.94 111 ILE A O 1
ATOM 895 N N . VAL A 1 112 ? 1.276 -10.640 1.186 1.00 88.00 112 VAL A N 1
ATOM 896 C CA . VAL A 1 112 ? 0.612 -11.949 1.054 1.00 88.00 112 VAL A CA 1
ATOM 897 C C . VAL A 1 112 ? 0.614 -12.700 2.386 1.00 88.00 112 VAL A C 1
ATOM 899 O O . VAL A 1 112 ? -0.385 -13.319 2.743 1.00 88.00 112 VAL A O 1
ATOM 902 N N . LYS A 1 113 ? 1.730 -12.649 3.120 1.00 84.69 113 LYS A N 1
ATOM 903 C CA . LYS A 1 113 ? 1.877 -13.326 4.413 1.00 84.69 113 LYS A CA 1
ATOM 904 C C . LYS A 1 113 ? 1.073 -12.647 5.527 1.00 84.69 113 LYS A C 1
ATOM 906 O O . LYS A 1 113 ? 0.563 -13.338 6.403 1.00 84.69 113 LYS A O 1
ATOM 911 N N . TYR A 1 114 ? 0.966 -11.324 5.478 1.00 83.00 114 TYR A N 1
ATOM 912 C CA . TYR A 1 114 ? 0.311 -10.483 6.476 1.00 83.00 114 TYR A CA 1
ATOM 913 C C . TYR A 1 114 ? -0.677 -9.540 5.767 1.00 83.00 114 TYR A C 1
ATOM 915 O O . TYR A 1 114 ? -0.309 -8.427 5.379 1.00 83.00 114 TYR A O 1
ATOM 923 N N . PRO A 1 115 ? -1.934 -9.976 5.545 1.00 80.69 115 PRO A N 1
ATOM 924 C CA . PRO A 1 115 ? -2.917 -9.213 4.772 1.00 80.69 115 PRO A CA 1
ATOM 925 C C . PRO A 1 115 ? -3.238 -7.826 5.343 1.00 80.69 115 PRO A C 1
ATOM 927 O O . PRO A 1 115 ? -3.554 -6.910 4.583 1.00 80.69 115 PRO A O 1
ATOM 930 N N . ASN A 1 116 ? -3.092 -7.638 6.656 1.00 78.06 116 ASN A N 1
ATOM 931 C CA . ASN A 1 116 ? -3.209 -6.343 7.332 1.00 78.06 116 ASN A CA 1
ATOM 932 C C . ASN A 1 116 ? -2.193 -5.297 6.827 1.00 78.06 116 ASN A C 1
ATOM 934 O O . ASN A 1 116 ? -2.449 -4.104 6.931 1.00 78.06 116 ASN A O 1
ATOM 938 N N . LEU A 1 117 ? -1.075 -5.715 6.221 1.00 85.00 117 LEU A N 1
ATOM 939 C CA . LEU A 1 117 ? -0.095 -4.806 5.613 1.00 85.00 117 LEU A CA 1
ATOM 940 C C . LEU A 1 117 ? -0.533 -4.267 4.248 1.00 85.00 117 LEU A C 1
ATOM 942 O O . LEU A 1 117 ? 0.098 -3.354 3.716 1.00 85.00 117 LEU A O 1
ATOM 946 N N . SER A 1 118 ? -1.595 -4.817 3.653 1.00 84.88 118 SER A N 1
ATOM 947 C CA . SER A 1 118 ? -2.111 -4.346 2.361 1.00 84.88 118 SER A CA 1
ATOM 948 C C . SER A 1 118 ? -2.630 -2.905 2.405 1.00 84.88 118 SER A C 1
ATOM 950 O O . SER A 1 118 ? -2.719 -2.269 1.354 1.00 84.88 118 SER A O 1
ATOM 952 N N . SER A 1 119 ? -2.923 -2.400 3.607 1.00 83.94 119 SER A N 1
ATOM 953 C CA . SER A 1 119 ? -3.308 -1.019 3.898 1.00 83.94 119 SER A CA 1
ATOM 954 C C . SER A 1 119 ? -2.153 -0.133 4.366 1.00 83.94 119 SER A C 1
ATOM 956 O O . SER A 1 119 ? -2.378 1.018 4.712 1.00 83.94 119 SER A O 1
ATOM 958 N N . SER A 1 120 ? -0.918 -0.636 4.407 1.00 87.56 120 SER A N 1
ATOM 959 C CA . SER A 1 120 ? 0.224 0.164 4.851 1.00 87.56 120 SER A CA 1
ATOM 960 C C . SER A 1 120 ? 0.642 1.152 3.761 1.00 87.56 120 SER A C 1
ATOM 962 O O . SER A 1 120 ? 1.272 0.770 2.768 1.00 87.56 120 SER A O 1
ATOM 964 N N . SER A 1 121 ? 0.306 2.430 3.948 1.00 90.12 121 SER A N 1
ATOM 965 C CA . SER A 1 121 ? 0.666 3.531 3.045 1.00 90.12 121 SER A CA 1
ATOM 966 C C . SER A 1 121 ? 2.168 3.567 2.765 1.00 90.12 121 SER A C 1
ATOM 968 O O . SER A 1 121 ? 2.585 3.597 1.607 1.00 90.12 121 SER A O 1
ATOM 970 N N . THR A 1 122 ? 2.983 3.433 3.811 1.00 90.38 122 THR A N 1
ATOM 971 C CA . THR A 1 122 ? 4.442 3.418 3.704 1.00 90.38 122 THR A CA 1
ATOM 972 C C . THR A 1 122 ? 4.947 2.234 2.875 1.00 90.38 122 THR A C 1
ATOM 974 O O . THR A 1 122 ? 5.784 2.414 1.989 1.00 90.38 122 THR A O 1
ATOM 977 N N . LEU A 1 123 ? 4.463 1.007 3.108 1.00 92.31 123 LEU A N 1
ATOM 978 C CA . LEU A 1 123 ? 4.927 -0.155 2.333 1.00 92.31 123 LEU A CA 1
ATOM 979 C C . LEU A 1 123 ? 4.525 -0.049 0.857 1.00 92.31 123 LEU A C 1
ATOM 981 O O . LEU A 1 123 ? 5.329 -0.366 -0.026 1.00 92.31 123 LEU A O 1
ATOM 985 N N . LEU A 1 124 ? 3.309 0.430 0.591 1.00 94.19 124 LEU A N 1
ATOM 986 C CA . LEU A 1 124 ? 2.808 0.673 -0.758 1.00 94.19 124 LEU A CA 1
ATOM 987 C C . LEU A 1 124 ? 3.634 1.749 -1.480 1.00 94.19 124 LEU A C 1
ATOM 989 O O . LEU A 1 124 ? 4.075 1.517 -2.604 1.00 94.19 124 LEU A O 1
ATOM 993 N N . GLU A 1 125 ? 3.931 2.874 -0.827 1.00 94.75 125 GLU A N 1
ATOM 994 C CA . GLU A 1 125 ? 4.780 3.945 -1.371 1.00 94.75 125 GLU A CA 1
ATOM 995 C C . GLU A 1 125 ? 6.209 3.450 -1.657 1.00 94.75 125 GLU A C 1
ATOM 997 O O . GLU A 1 125 ? 6.755 3.667 -2.748 1.00 94.75 125 GLU A O 1
ATOM 1002 N N . LYS A 1 126 ? 6.819 2.684 -0.744 1.00 94.06 126 LYS A N 1
ATOM 1003 C CA . LYS A 1 126 ? 8.151 2.103 -0.985 1.00 94.06 126 LYS A CA 1
ATOM 1004 C C . LYS A 1 126 ? 8.163 1.090 -2.129 1.00 94.06 126 LYS A C 1
ATOM 1006 O O . LYS A 1 126 ? 9.112 1.092 -2.916 1.00 94.06 126 LYS A O 1
ATOM 1011 N N . ARG A 1 127 ? 7.122 0.265 -2.277 1.00 95.56 127 ARG A N 1
ATOM 1012 C CA . ARG A 1 127 ? 7.005 -0.654 -3.420 1.00 95.56 127 ARG A CA 1
ATOM 1013 C C . ARG A 1 127 ? 6.778 0.096 -4.732 1.00 95.56 127 ARG A C 1
ATOM 1015 O O . ARG A 1 127 ? 7.414 -0.241 -5.732 1.00 95.56 127 ARG A O 1
ATOM 1022 N N . ALA A 1 128 ? 5.943 1.132 -4.733 1.00 96.38 128 ALA A N 1
ATOM 1023 C CA . ALA A 1 128 ? 5.711 1.960 -5.909 1.00 96.38 128 ALA A CA 1
ATOM 1024 C C . ALA A 1 128 ? 6.990 2.651 -6.382 1.00 96.38 128 ALA A C 1
ATOM 1026 O O . ALA A 1 128 ? 7.342 2.571 -7.557 1.00 96.38 128 ALA A O 1
ATOM 1027 N N . THR A 1 129 ? 7.729 3.277 -5.467 1.00 95.62 129 THR A N 1
ATOM 1028 C CA . THR A 1 129 ? 8.983 3.960 -5.808 1.00 95.62 129 THR A CA 1
ATOM 1029 C C . THR A 1 129 ? 10.033 2.993 -6.362 1.00 95.62 129 THR A C 1
ATOM 1031 O O . THR A 1 129 ? 10.674 3.313 -7.361 1.00 95.62 129 THR A O 1
ATOM 1034 N N . ALA A 1 130 ? 10.135 1.772 -5.823 1.00 96.06 130 ALA A N 1
ATOM 1035 C CA . ALA A 1 130 ? 10.987 0.727 -6.397 1.00 96.06 130 ALA A CA 1
ATOM 1036 C C . ALA A 1 130 ? 10.546 0.317 -7.820 1.00 96.06 130 ALA A C 1
ATOM 1038 O O . ALA A 1 130 ? 11.382 0.152 -8.711 1.00 96.06 130 ALA A O 1
ATOM 1039 N N . ARG A 1 131 ? 9.235 0.223 -8.086 1.00 96.88 131 ARG A N 1
ATOM 1040 C CA . ARG A 1 131 ? 8.706 0.001 -9.447 1.00 96.88 131 ARG A CA 1
ATOM 1041 C C . ARG A 1 131 ? 9.030 1.158 -10.392 1.00 96.88 131 ARG A C 1
ATOM 1043 O O . ARG A 1 131 ? 9.373 0.921 -11.548 1.00 96.88 131 ARG A O 1
ATOM 1050 N N . MET A 1 132 ? 8.990 2.403 -9.920 1.00 96.06 132 MET A N 1
ATOM 1051 C CA . MET A 1 132 ? 9.427 3.547 -10.726 1.00 96.06 132 MET A CA 1
ATOM 1052 C C . MET A 1 132 ? 10.922 3.469 -11.056 1.00 96.06 132 MET A C 1
ATOM 1054 O O . MET A 1 132 ? 11.312 3.763 -12.185 1.00 96.06 132 MET A O 1
ATOM 1058 N N . ASP A 1 133 ? 11.765 3.029 -10.121 1.00 95.06 133 ASP A N 1
ATOM 1059 C CA . ASP A 1 133 ? 13.194 2.825 -10.380 1.00 95.06 133 ASP A CA 1
ATOM 1060 C C . ASP A 1 133 ? 13.435 1.706 -11.409 1.00 95.06 133 ASP A C 1
ATOM 1062 O O . ASP A 1 133 ? 14.252 1.863 -12.321 1.00 95.06 133 ASP A O 1
ATOM 1066 N N . MET A 1 134 ? 12.635 0.637 -11.372 1.00 95.62 134 MET A N 1
ATOM 1067 C CA . MET A 1 134 ? 12.606 -0.376 -12.434 1.00 95.62 134 MET A CA 1
ATOM 1068 C C . MET A 1 134 ? 12.188 0.187 -13.790 1.00 95.62 134 MET A C 1
ATOM 1070 O O . MET A 1 134 ? 12.797 -0.120 -14.821 1.00 95.62 134 MET A O 1
ATOM 1074 N N . ALA A 1 135 ? 11.173 1.050 -13.808 1.00 94.69 135 ALA A N 1
ATOM 1075 C CA . ALA A 1 135 ? 10.743 1.718 -15.025 1.00 94.69 135 ALA A CA 1
ATOM 1076 C C . ALA A 1 135 ? 11.857 2.608 -15.606 1.00 94.69 135 ALA A C 1
ATOM 1078 O O . ALA A 1 135 ? 12.011 2.632 -16.827 1.00 94.69 135 ALA A O 1
ATOM 1079 N N . LYS A 1 136 ? 12.679 3.270 -14.775 1.00 93.88 136 LYS A N 1
ATOM 1080 C CA . LYS A 1 136 ? 13.862 4.027 -15.236 1.00 93.88 136 LYS A CA 1
ATOM 1081 C C . LYS A 1 136 ? 14.873 3.116 -15.937 1.00 93.88 136 LYS A C 1
ATOM 1083 O O . LYS A 1 136 ? 15.214 3.391 -17.085 1.00 93.88 136 LYS A O 1
ATOM 1088 N N . LYS A 1 137 ? 15.246 1.980 -15.325 1.00 93.19 137 LYS A N 1
ATOM 1089 C CA . LYS A 1 137 ? 16.135 0.977 -15.955 1.00 93.19 137 LYS A CA 1
ATOM 1090 C C . LYS A 1 137 ? 15.596 0.513 -17.320 1.00 93.19 137 LYS A C 1
ATOM 1092 O O . LYS A 1 137 ? 16.344 0.362 -18.292 1.00 93.19 137 LYS A O 1
ATOM 1097 N N . CYS A 1 138 ? 14.278 0.323 -17.421 1.00 92.38 138 CYS A N 1
ATOM 1098 C CA . CYS A 1 138 ? 13.616 -0.041 -18.674 1.00 92.38 138 CYS A CA 1
ATOM 1099 C C . CYS A 1 138 ? 13.678 1.081 -19.726 1.00 92.38 138 CYS A C 1
ATOM 1101 O O . CYS A 1 138 ? 13.923 0.801 -20.899 1.00 92.38 138 CYS A O 1
ATOM 1103 N N . ILE A 1 139 ? 13.485 2.341 -19.325 1.00 90.62 139 ILE A N 1
ATOM 1104 C CA . ILE A 1 139 ? 13.605 3.510 -20.213 1.00 90.62 139 ILE A CA 1
ATOM 1105 C C . ILE A 1 139 ? 15.025 3.610 -20.772 1.00 90.62 139 ILE A C 1
ATOM 1107 O O . ILE A 1 139 ? 15.188 3.815 -21.977 1.00 90.62 139 ILE A O 1
ATOM 1111 N N . ASP A 1 140 ? 16.039 3.430 -19.928 1.00 91.50 140 ASP A N 1
ATOM 1112 C CA . ASP A 1 140 ? 17.443 3.496 -20.339 1.00 91.50 140 ASP A CA 1
ATOM 1113 C C . ASP A 1 140 ? 17.766 2.396 -21.355 1.00 91.50 140 ASP A C 1
ATOM 1115 O O . ASP A 1 140 ? 18.310 2.669 -22.426 1.00 91.50 140 ASP A O 1
ATOM 1119 N N . THR A 1 141 ? 17.302 1.171 -21.095 1.00 90.38 141 THR A N 1
ATOM 1120 C CA . THR A 1 141 ? 17.414 0.043 -22.037 1.00 90.38 141 THR A CA 1
ATOM 1121 C C . THR A 1 141 ? 16.658 0.308 -23.347 1.00 90.38 141 THR A C 1
ATOM 1123 O O . THR A 1 141 ? 17.126 -0.024 -24.436 1.00 90.38 141 THR A O 1
ATOM 1126 N N . GLY A 1 142 ? 15.478 0.930 -23.273 1.00 87.38 142 GLY A N 1
ATOM 1127 C CA . GLY A 1 142 ? 14.666 1.284 -24.438 1.00 87.38 142 GLY A CA 1
ATOM 1128 C C . GLY A 1 142 ? 15.305 2.359 -25.324 1.00 87.38 142 GLY A C 1
ATOM 1129 O O . GLY A 1 142 ? 15.110 2.341 -26.545 1.00 87.38 142 GLY A O 1
ATOM 1130 N N . LYS A 1 143 ? 16.076 3.275 -24.723 1.00 88.06 143 LYS A N 1
ATOM 1131 C CA . LYS A 1 143 ? 16.799 4.365 -25.398 1.00 88.06 143 LYS A CA 1
ATOM 1132 C C . LYS A 1 143 ? 18.200 3.972 -25.867 1.00 88.06 143 LYS A C 1
ATOM 1134 O O . LYS A 1 143 ? 18.710 4.601 -26.793 1.00 88.06 143 LYS A O 1
ATOM 1139 N N . ASP A 1 144 ? 18.810 2.947 -25.2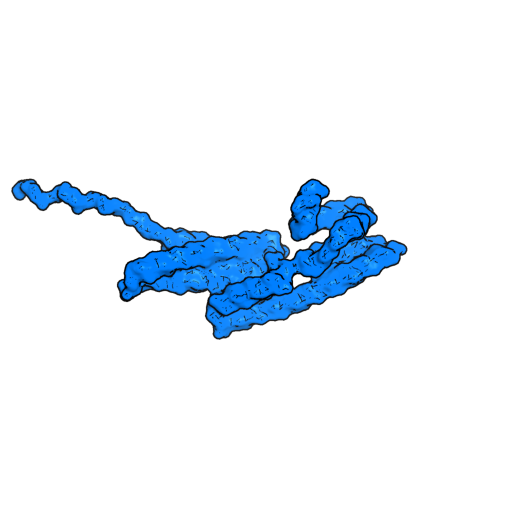77 1.00 89.75 144 ASP A N 1
ATOM 1140 C CA . ASP A 1 144 ? 20.163 2.508 -25.617 1.00 89.75 144 ASP A CA 1
ATOM 1141 C C . ASP A 1 144 ? 20.288 2.136 -27.100 1.00 89.75 144 ASP A C 1
ATOM 1143 O O . ASP A 1 144 ? 19.670 1.196 -27.592 1.00 89.75 144 ASP A O 1
ATOM 1147 N N . VAL A 1 145 ? 21.136 2.846 -27.841 1.00 84.88 145 VAL A N 1
ATOM 1148 C CA . VAL A 1 145 ? 21.335 2.635 -29.281 1.00 84.88 145 VAL A CA 1
ATOM 1149 C C . VAL A 1 145 ? 21.858 1.225 -29.582 1.00 84.88 145 VAL A C 1
ATOM 1151 O O . VAL A 1 145 ? 21.481 0.666 -30.612 1.00 84.88 145 VAL A O 1
ATOM 1154 N N . LYS A 1 146 ? 22.639 0.624 -28.672 1.00 90.31 146 LYS A N 1
ATOM 1155 C CA . LYS A 1 146 ? 23.273 -0.695 -28.851 1.00 90.31 146 LYS A CA 1
ATOM 1156 C C . LYS A 1 146 ? 22.300 -1.864 -28.682 1.00 90.31 146 LYS A C 1
ATOM 1158 O O . LYS A 1 146 ? 22.530 -2.940 -29.231 1.00 90.31 146 LYS A O 1
ATOM 1163 N N . SER A 1 147 ? 21.204 -1.658 -27.960 1.00 87.44 147 SER A N 1
ATOM 1164 C CA . SER A 1 147 ? 20.195 -2.685 -27.722 1.00 87.44 147 SER A CA 1
ATOM 1165 C C . SER A 1 147 ? 19.413 -3.039 -28.991 1.00 87.44 147 SER A C 1
ATOM 1167 O O . SER A 1 147 ? 19.001 -2.171 -29.771 1.00 87.44 147 SER A O 1
ATOM 1169 N N . ASN A 1 148 ? 19.166 -4.337 -29.192 1.00 92.12 148 ASN A N 1
ATOM 1170 C CA . ASN A 1 148 ? 18.424 -4.818 -30.354 1.00 92.12 148 ASN A CA 1
ATOM 1171 C C . ASN A 1 148 ? 16.934 -4.386 -30.300 1.00 92.12 148 ASN A C 1
ATOM 1173 O O . ASN A 1 148 ? 16.389 -4.156 -29.213 1.00 92.12 148 ASN A O 1
ATOM 1177 N N . PRO A 1 149 ? 16.233 -4.301 -31.450 1.00 89.50 149 PRO A N 1
ATOM 1178 C CA . PRO A 1 149 ? 14.849 -3.817 -31.498 1.00 89.50 149 PRO A CA 1
ATOM 1179 C C . PRO A 1 149 ? 13.856 -4.621 -30.645 1.00 89.50 149 PRO A C 1
ATOM 1181 O O . PRO A 1 149 ? 12.924 -4.045 -30.086 1.00 89.50 149 PRO A O 1
ATOM 1184 N N . LYS A 1 150 ? 14.057 -5.940 -30.511 1.00 92.06 150 LYS A N 1
ATOM 1185 C CA . LYS A 1 150 ? 13.188 -6.818 -29.711 1.00 92.06 150 LYS A CA 1
ATOM 1186 C C . LYS A 1 150 ? 13.348 -6.541 -28.213 1.00 92.06 150 LYS A C 1
ATOM 1188 O O . LYS A 1 150 ? 12.349 -6.433 -27.506 1.00 92.06 150 LYS A O 1
ATOM 1193 N N . THR A 1 151 ? 14.583 -6.370 -27.745 1.00 90.88 151 THR A N 1
ATOM 1194 C CA . THR A 1 151 ? 14.905 -5.989 -26.365 1.00 90.88 151 THR A CA 1
ATOM 1195 C C . THR A 1 151 ? 14.334 -4.615 -26.037 1.00 90.88 151 THR A C 1
ATOM 1197 O O . THR A 1 151 ? 13.686 -4.469 -25.007 1.00 90.88 151 THR A O 1
ATOM 1200 N N . LYS A 1 152 ? 14.467 -3.637 -26.942 1.00 89.38 152 LYS A N 1
ATOM 1201 C CA . LYS A 1 152 ? 13.860 -2.307 -26.777 1.00 89.38 152 LYS A CA 1
ATOM 1202 C C . LYS A 1 152 ? 12.346 -2.379 -26.639 1.00 89.38 152 LYS A C 1
ATOM 1204 O O . LYS A 1 152 ? 11.787 -1.800 -25.716 1.00 89.38 152 LYS A O 1
ATOM 1209 N N . ALA A 1 153 ? 11.680 -3.102 -27.542 1.00 88.81 153 ALA A N 1
ATOM 1210 C CA . ALA A 1 153 ? 10.231 -3.269 -27.494 1.00 88.81 153 ALA A CA 1
ATOM 1211 C C . ALA A 1 153 ? 9.778 -3.907 -26.171 1.00 88.81 153 ALA A C 1
ATOM 121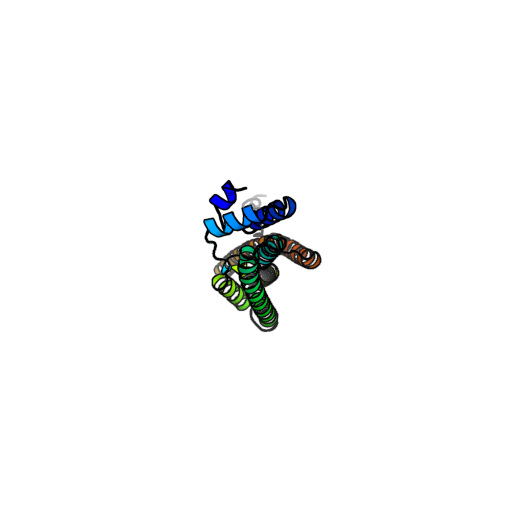3 O O . ALA A 1 153 ? 8.823 -3.432 -25.562 1.00 88.81 153 ALA A O 1
ATOM 1214 N N . ARG A 1 154 ? 10.501 -4.930 -25.696 1.00 91.50 154 ARG A N 1
ATOM 1215 C CA . ARG A 1 154 ? 10.236 -5.566 -24.401 1.00 91.50 154 ARG A CA 1
ATOM 1216 C C . ARG A 1 154 ? 10.466 -4.615 -23.226 1.00 91.50 154 ARG A C 1
ATOM 1218 O O . ARG A 1 154 ? 9.647 -4.595 -22.317 1.00 91.50 154 ARG A O 1
ATOM 1225 N N . ALA A 1 155 ? 11.534 -3.821 -23.247 1.00 91.62 155 ALA A N 1
ATOM 1226 C CA . ALA A 1 155 ? 11.822 -2.850 -22.195 1.00 91.62 155 ALA A CA 1
ATOM 1227 C C . ALA A 1 155 ? 10.713 -1.790 -22.091 1.00 91.62 155 ALA A C 1
ATOM 1229 O O . ALA A 1 155 ? 10.251 -1.492 -20.995 1.00 91.62 155 ALA A O 1
ATOM 1230 N N . TRP A 1 156 ? 10.207 -1.288 -23.221 1.00 91.19 156 TRP A N 1
ATOM 1231 C CA . TRP A 1 156 ? 9.066 -0.364 -23.228 1.00 91.19 156 TRP A CA 1
ATOM 1232 C C . TRP A 1 156 ? 7.772 -0.997 -22.705 1.00 91.19 156 TRP A C 1
ATOM 1234 O O . TRP A 1 156 ? 6.988 -0.319 -22.046 1.00 91.19 156 TRP A O 1
ATOM 1244 N N . GLU A 1 157 ? 7.543 -2.283 -22.968 1.00 92.06 157 GLU A N 1
ATOM 1245 C CA . GLU A 1 157 ? 6.398 -3.005 -22.405 1.00 92.06 157 GLU A CA 1
ATOM 1246 C C . GLU A 1 157 ? 6.504 -3.136 -20.883 1.00 92.06 157 GLU A C 1
ATOM 1248 O O . GLU A 1 157 ? 5.590 -2.743 -20.163 1.00 92.06 157 GLU A O 1
ATOM 1253 N N . MET A 1 158 ? 7.654 -3.600 -20.391 1.00 93.69 158 MET A N 1
ATOM 1254 C CA . MET A 1 158 ? 7.907 -3.734 -18.955 1.00 93.69 158 MET A CA 1
ATOM 1255 C C . MET A 1 158 ? 7.850 -2.383 -18.235 1.00 93.69 158 MET A C 1
ATOM 1257 O O . MET A 1 158 ? 7.297 -2.293 -17.145 1.00 93.69 158 MET A O 1
ATOM 1261 N N . CYS A 1 159 ? 8.359 -1.317 -18.859 1.00 93.81 159 CYS A N 1
ATOM 1262 C CA . CYS A 1 159 ? 8.257 0.043 -18.333 1.00 93.81 159 CYS A CA 1
ATOM 1263 C C . CYS A 1 159 ? 6.798 0.428 -18.053 1.00 93.81 159 CYS A C 1
ATOM 1265 O O . CYS A 1 159 ? 6.492 0.910 -16.966 1.00 93.81 159 CYS A O 1
ATOM 1267 N N . ARG A 1 160 ? 5.890 0.167 -19.003 1.00 92.88 160 ARG A N 1
ATOM 1268 C CA . ARG A 1 160 ? 4.460 0.466 -18.838 1.00 92.88 160 ARG A CA 1
ATOM 1269 C C . ARG A 1 160 ? 3.836 -0.344 -17.708 1.00 92.88 160 ARG A C 1
ATOM 1271 O O . ARG A 1 160 ? 3.165 0.242 -16.869 1.00 92.88 160 ARG A O 1
ATOM 1278 N N . GLN A 1 161 ? 4.142 -1.638 -17.629 1.00 94.62 161 GLN A N 1
ATOM 1279 C CA . GLN A 1 161 ? 3.661 -2.501 -16.546 1.00 94.62 161 GLN A CA 1
ATOM 1280 C C . GLN A 1 161 ? 4.107 -1.995 -15.169 1.00 94.62 161 GLN A C 1
ATOM 1282 O O . GLN A 1 161 ? 3.288 -1.871 -14.261 1.00 94.62 161 GLN A O 1
ATOM 1287 N N . PHE A 1 162 ? 5.384 -1.630 -15.019 1.00 96.31 162 PHE A N 1
ATOM 1288 C CA . PHE A 1 162 ? 5.888 -1.081 -13.761 1.00 96.31 162 PHE A CA 1
ATOM 1289 C C . PHE A 1 162 ? 5.228 0.251 -13.391 1.00 96.31 162 PHE A C 1
ATOM 1291 O O . PHE A 1 162 ? 4.918 0.458 -12.221 1.00 96.31 162 PHE A O 1
ATOM 1298 N N . LEU A 1 163 ? 4.991 1.139 -14.361 1.00 95.31 163 LEU A N 1
ATOM 1299 C CA . LEU A 1 163 ? 4.330 2.424 -14.111 1.00 95.31 163 LEU A CA 1
ATOM 1300 C C . LEU A 1 163 ? 2.847 2.262 -13.748 1.00 95.31 163 LEU A C 1
ATOM 1302 O O . LEU A 1 163 ? 2.373 2.951 -12.851 1.00 95.31 163 LEU A O 1
ATOM 1306 N N . GLU A 1 164 ? 2.124 1.344 -14.390 1.00 95.81 164 GLU A N 1
ATOM 1307 C CA . GLU A 1 164 ? 0.734 1.020 -14.031 1.00 95.81 164 GLU A CA 1
ATOM 1308 C C . GLU A 1 164 ? 0.646 0.393 -12.633 1.00 95.81 164 GLU A C 1
ATOM 1310 O O . GLU A 1 164 ? -0.229 0.722 -11.832 1.00 95.81 164 GLU A O 1
ATOM 1315 N N . GLU A 1 165 ? 1.568 -0.509 -12.300 1.00 95.94 165 GLU A N 1
ATOM 1316 C CA . GLU A 1 165 ? 1.633 -1.092 -10.965 1.00 95.94 165 GLU A CA 1
ATOM 1317 C C . GLU A 1 165 ? 2.007 -0.074 -9.884 1.00 95.94 165 GLU A C 1
ATOM 1319 O O . GLU A 1 165 ? 1.424 -0.107 -8.800 1.00 95.94 165 GLU A O 1
ATOM 1324 N N . ALA A 1 166 ? 2.947 0.829 -10.171 1.00 96.81 166 ALA A N 1
ATOM 1325 C CA . ALA A 1 166 ? 3.329 1.900 -9.258 1.00 96.81 166 ALA A CA 1
ATOM 1326 C C . ALA A 1 166 ? 2.164 2.867 -9.005 1.00 96.81 166 ALA A C 1
ATOM 1328 O O . ALA A 1 166 ? 1.930 3.248 -7.864 1.00 96.81 166 ALA A O 1
ATOM 1329 N N . GLU A 1 167 ? 1.388 3.208 -10.036 1.00 96.56 167 GLU A N 1
ATOM 1330 C CA . GLU A 1 167 ? 0.191 4.040 -9.887 1.00 96.56 167 GLU A CA 1
ATOM 1331 C C . GLU A 1 167 ? -0.849 3.378 -8.984 1.00 96.56 167 GLU A C 1
ATOM 1333 O O . GLU A 1 167 ? -1.402 4.023 -8.096 1.00 96.56 167 GLU A O 1
ATOM 1338 N N . ARG A 1 168 ? -1.114 2.081 -9.184 1.00 95.69 168 ARG A N 1
ATOM 1339 C CA . ARG A 1 168 ? -2.053 1.343 -8.327 1.00 95.69 168 ARG A CA 1
ATOM 1340 C C . ARG A 1 168 ? -1.620 1.364 -6.867 1.00 95.69 168 ARG A C 1
ATOM 1342 O O . ARG A 1 168 ? -2.468 1.532 -5.994 1.00 95.69 168 ARG A O 1
ATOM 1349 N N . ASP A 1 169 ? -0.329 1.189 -6.609 1.00 95.62 169 ASP A N 1
ATOM 1350 C CA . ASP A 1 169 ? 0.213 1.258 -5.257 1.00 95.62 169 ASP A CA 1
ATOM 1351 C C . ASP A 1 169 ? 0.118 2.663 -4.662 1.00 95.62 169 ASP A C 1
ATOM 1353 O O . ASP A 1 169 ? -0.317 2.778 -3.526 1.00 95.62 169 ASP A O 1
ATOM 1357 N N . LEU A 1 170 ? 0.482 3.719 -5.399 1.00 95.94 170 LEU A N 1
ATOM 1358 C CA . LEU A 1 170 ? 0.431 5.096 -4.890 1.00 95.94 170 LEU A CA 1
ATOM 1359 C C . LEU A 1 170 ? -1.000 5.574 -4.639 1.00 95.94 170 LEU A C 1
ATOM 1361 O O . LEU A 1 170 ? -1.248 6.229 -3.632 1.00 95.94 170 LEU A O 1
ATOM 1365 N N . ASN A 1 171 ? -1.952 5.204 -5.500 1.00 94.12 171 ASN A N 1
ATOM 1366 C CA . ASN A 1 171 ? -3.368 5.493 -5.267 1.00 94.12 171 ASN A CA 1
ATOM 1367 C C . ASN A 1 171 ? -3.856 4.822 -3.979 1.00 94.12 171 ASN A C 1
ATOM 1369 O O . ASN A 1 171 ? -4.476 5.471 -3.143 1.00 94.12 171 ASN A O 1
ATOM 1373 N N . LYS A 1 172 ? -3.504 3.546 -3.770 1.00 92.38 172 LYS A N 1
ATOM 1374 C CA . LYS A 1 172 ? -3.792 2.872 -2.499 1.00 92.38 172 LYS A CA 1
ATOM 1375 C C . LYS A 1 172 ? -3.056 3.532 -1.333 1.00 92.38 172 LYS A C 1
ATOM 1377 O O . LYS A 1 172 ? -3.651 3.743 -0.292 1.00 92.38 172 LYS A O 1
ATOM 1382 N N . ALA A 1 173 ? -1.788 3.896 -1.487 1.00 92.19 173 ALA A N 1
ATOM 1383 C CA . ALA A 1 173 ? -1.033 4.544 -0.421 1.00 92.19 173 ALA A CA 1
ATOM 1384 C C . ALA A 1 173 ? -1.689 5.866 0.003 1.00 92.19 173 ALA A C 1
ATOM 1386 O O . ALA A 1 173 ? -1.836 6.118 1.192 1.00 92.19 173 ALA A O 1
ATOM 1387 N N . SER A 1 174 ? -2.139 6.671 -0.963 1.00 91.00 174 SER A N 1
ATOM 1388 C CA . SER A 1 174 ? -2.855 7.928 -0.723 1.00 91.00 174 SER A CA 1
ATOM 1389 C C . SER A 1 174 ? -4.188 7.705 -0.003 1.00 91.00 174 SER A C 1
ATOM 1391 O O . SER A 1 174 ? -4.546 8.472 0.889 1.00 91.00 174 SER A O 1
ATOM 1393 N N . ASP A 1 175 ? -4.880 6.618 -0.351 1.00 88.19 175 ASP A N 1
ATOM 1394 C CA . ASP A 1 175 ? -6.138 6.196 0.259 1.00 88.19 175 ASP A CA 1
ATOM 1395 C C . ASP A 1 175 ? -6.012 5.828 1.749 1.00 88.19 175 ASP A C 1
ATOM 1397 O O . ASP A 1 175 ? -6.999 5.962 2.474 1.00 88.19 175 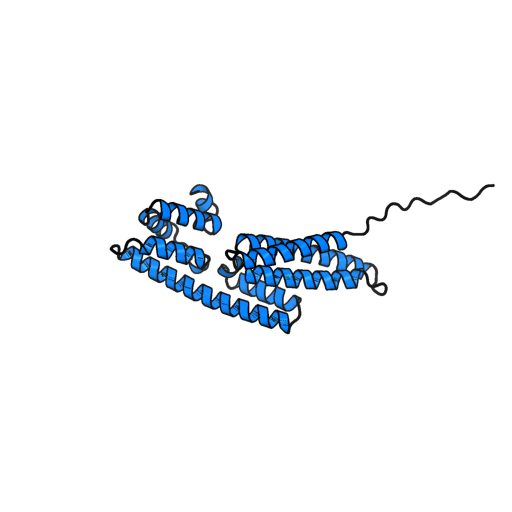ASP A O 1
ATOM 1401 N N . TYR A 1 176 ? -4.834 5.354 2.177 1.00 85.25 176 TYR A N 1
ATOM 1402 C CA . TYR A 1 176 ? -4.548 4.887 3.542 1.00 85.25 176 TYR A CA 1
ATOM 1403 C C . TYR A 1 176 ? -3.648 5.819 4.360 1.00 85.25 176 TYR A C 1
ATOM 1405 O O . TYR A 1 176 ? -3.481 5.602 5.556 1.00 85.25 176 TYR A O 1
ATOM 1413 N N . ALA A 1 177 ? -3.027 6.819 3.737 1.00 85.38 177 ALA A N 1
ATOM 1414 C CA . ALA A 1 177 ? -2.185 7.762 4.455 1.00 85.38 177 ALA A CA 1
ATOM 1415 C C . ALA A 1 177 ? -3.059 8.632 5.368 1.00 85.38 177 ALA A C 1
ATOM 1417 O O . ALA A 1 177 ? -3.983 9.298 4.900 1.00 85.38 177 ALA A O 1
ATOM 1418 N N . ASP A 1 178 ? -2.738 8.667 6.658 1.00 78.75 178 ASP A N 1
ATOM 1419 C CA . ASP A 1 178 ? -3.410 9.535 7.632 1.00 78.75 178 ASP A CA 1
ATOM 1420 C C . ASP A 1 178 ? -2.617 10.832 7.863 1.00 78.75 178 ASP A C 1
ATOM 1422 O O . ASP A 1 178 ? -3.203 11.905 8.033 1.00 78.75 178 ASP A O 1
ATOM 1426 N N . ASP A 1 179 ? -1.281 10.761 7.807 1.00 83.06 179 ASP A N 1
ATOM 1427 C CA . ASP A 1 179 ? -0.397 11.901 8.054 1.00 83.06 179 ASP A CA 1
ATOM 1428 C C . ASP A 1 179 ? -0.345 12.866 6.849 1.00 83.06 179 ASP A C 1
ATOM 1430 O O . ASP A 1 179 ? -0.065 12.448 5.719 1.00 83.06 179 ASP A O 1
ATOM 1434 N N . PRO A 1 180 ? -0.553 14.182 7.056 1.00 83.81 180 PRO A N 1
ATOM 1435 C CA . PRO A 1 180 ? -0.462 15.170 5.984 1.00 83.81 180 PRO A CA 1
ATOM 1436 C C . PRO A 1 180 ? 0.900 15.218 5.281 1.00 83.81 180 PRO A C 1
ATOM 1438 O O . PRO A 1 180 ? 0.946 15.491 4.081 1.00 83.81 180 PRO A O 1
ATOM 1441 N N . ASN A 1 181 ? 2.010 14.957 5.986 1.00 86.31 181 ASN A N 1
ATOM 1442 C CA . ASN A 1 181 ? 3.323 14.955 5.339 1.00 86.31 181 ASN A CA 1
ATOM 1443 C C . ASN A 1 181 ? 3.481 13.718 4.458 1.00 86.31 181 ASN A C 1
ATOM 1445 O O . ASN A 1 181 ? 3.966 13.832 3.335 1.00 86.31 181 ASN A O 1
ATOM 1449 N N . GLU A 1 182 ? 3.041 12.552 4.933 1.00 85.50 182 GLU A N 1
ATOM 1450 C CA . GLU A 1 182 ? 3.019 11.332 4.124 1.00 85.50 182 GLU A CA 1
ATOM 1451 C C . GLU A 1 182 ? 2.200 11.528 2.839 1.00 85.50 182 GLU A C 1
ATOM 1453 O O . GLU A 1 182 ? 2.700 11.239 1.750 1.00 85.50 182 GLU A O 1
ATOM 1458 N N . LYS A 1 183 ? 1.004 12.129 2.934 1.00 90.25 183 LYS A N 1
ATOM 1459 C CA . LYS A 1 183 ? 0.201 12.496 1.752 1.00 90.25 183 LYS A CA 1
ATOM 1460 C C . LY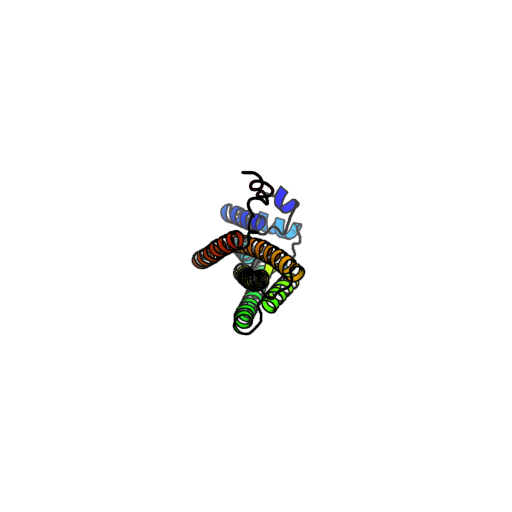S A 1 183 ? 0.966 13.391 0.787 1.00 90.25 183 LYS A C 1
ATOM 1462 O O . LYS A 1 183 ? 0.986 13.110 -0.408 1.00 90.25 183 LYS A O 1
ATOM 1467 N N . PHE A 1 184 ? 1.641 14.421 1.294 1.00 91.19 184 PHE A N 1
ATOM 1468 C CA . PHE A 1 184 ? 2.446 15.321 0.469 1.00 91.19 184 PHE A CA 1
ATOM 1469 C C . PHE A 1 184 ? 3.566 14.584 -0.287 1.00 91.19 184 PHE A C 1
ATOM 1471 O O . PHE A 1 184 ? 3.802 14.848 -1.469 1.00 91.19 184 PHE A O 1
ATOM 1478 N N . PHE A 1 185 ? 4.262 13.642 0.356 1.00 91.44 185 PHE A N 1
ATOM 1479 C CA . PHE A 1 185 ? 5.285 12.839 -0.322 1.00 91.44 185 PHE A CA 1
ATOM 1480 C C . PHE A 1 185 ? 4.681 11.916 -1.386 1.00 91.44 185 PHE A C 1
ATOM 1482 O O . PHE A 1 185 ? 5.185 11.887 -2.510 1.00 91.44 185 PHE A O 1
ATOM 1489 N N . ILE A 1 186 ? 3.568 11.245 -1.080 1.00 92.94 186 ILE A N 1
ATOM 1490 C CA . ILE A 1 186 ? 2.855 10.383 -2.034 1.00 92.94 186 ILE A CA 1
ATOM 1491 C C . ILE A 1 186 ? 2.367 11.190 -3.247 1.00 92.94 186 ILE A C 1
ATOM 1493 O O . ILE A 1 186 ? 2.514 10.749 -4.387 1.00 92.94 186 ILE A O 1
ATOM 1497 N N . GLU A 1 187 ? 1.843 12.399 -3.038 1.00 93.44 187 GLU A N 1
ATOM 1498 C CA . GLU A 1 187 ? 1.435 13.302 -4.120 1.00 93.44 187 GLU A CA 1
ATOM 1499 C C . GLU A 1 187 ? 2.617 13.717 -5.005 1.00 93.44 187 GLU A C 1
ATOM 1501 O O . GLU A 1 187 ? 2.501 13.771 -6.234 1.00 93.44 187 GLU A O 1
ATOM 1506 N N . ASN A 1 188 ? 3.782 13.982 -4.411 1.00 94.19 188 ASN A N 1
ATOM 1507 C CA . ASN A 1 188 ? 4.992 14.277 -5.174 1.00 94.19 188 ASN A CA 1
ATOM 1508 C C . ASN A 1 188 ? 5.433 13.089 -6.037 1.00 94.19 188 ASN A C 1
ATOM 1510 O O . ASN A 1 188 ? 5.786 13.288 -7.206 1.00 94.19 188 ASN A O 1
ATOM 1514 N N . ASP A 1 189 ? 5.364 11.872 -5.499 1.00 94.44 189 ASP A N 1
ATOM 1515 C CA . ASP A 1 189 ? 5.669 10.651 -6.244 1.00 94.44 189 ASP A CA 1
ATOM 1516 C C . ASP A 1 189 ? 4.648 10.392 -7.359 1.00 94.44 189 ASP A C 1
ATOM 1518 O O . ASP A 1 189 ? 5.044 10.060 -8.477 1.00 94.44 189 ASP A O 1
ATOM 1522 N N . MET A 1 190 ? 3.358 10.656 -7.129 1.00 95.06 190 MET A N 1
ATOM 1523 C CA . MET A 1 190 ? 2.322 10.612 -8.172 1.00 95.06 190 MET A CA 1
ATOM 1524 C C . MET A 1 190 ? 2.609 11.611 -9.299 1.00 95.06 190 MET A C 1
ATOM 1526 O O . MET A 1 190 ? 2.593 11.262 -10.482 1.00 95.06 190 MET A O 1
ATOM 1530 N N . ASN A 1 191 ? 2.969 12.848 -8.953 1.00 94.75 191 ASN A N 1
ATOM 1531 C CA . ASN A 1 191 ? 3.361 13.869 -9.926 1.00 94.75 191 ASN A CA 1
ATOM 1532 C C . ASN A 1 191 ? 4.626 13.482 -10.708 1.00 94.75 191 ASN A C 1
ATOM 1534 O O . ASN A 1 191 ? 4.817 13.891 -11.861 1.00 94.75 191 ASN A O 1
ATOM 1538 N N . PHE A 1 192 ? 5.544 12.747 -10.085 1.00 94.25 192 PHE A N 1
ATOM 1539 C CA . PHE A 1 192 ? 6.726 12.216 -10.753 1.00 94.25 192 PHE A CA 1
ATOM 1540 C C . PHE A 1 192 ? 6.371 11.056 -11.695 1.00 94.25 192 PHE A C 1
ATOM 1542 O O . PHE A 1 192 ? 6.806 11.053 -12.850 1.00 94.25 192 PHE A O 1
ATOM 1549 N N . LEU A 1 193 ? 5.519 10.131 -11.252 1.00 94.31 193 LEU A N 1
ATOM 1550 C CA . LEU A 1 193 ? 5.008 9.012 -12.039 1.00 94.31 193 LEU A CA 1
ATOM 1551 C C . LEU A 1 193 ? 4.286 9.487 -13.306 1.00 94.31 193 LEU A C 1
ATOM 1553 O O . LEU A 1 193 ? 4.558 8.989 -14.400 1.00 94.31 193 LEU A O 1
ATOM 1557 N N . GLU A 1 194 ? 3.441 10.510 -13.198 1.00 93.81 194 GLU A N 1
ATOM 1558 C CA . GLU A 1 194 ? 2.743 11.093 -14.349 1.00 93.81 194 GLU A CA 1
ATOM 1559 C C . GLU A 1 194 ? 3.712 11.703 -15.371 1.00 93.81 194 GLU A C 1
ATOM 1561 O O . GLU A 1 194 ? 3.551 11.552 -16.588 1.00 93.81 194 GLU A O 1
ATOM 1566 N N . ARG A 1 195 ? 4.792 12.337 -14.900 1.00 92.06 195 ARG A N 1
ATOM 1567 C CA . ARG A 1 195 ? 5.874 12.804 -15.780 1.00 92.06 195 ARG A CA 1
ATOM 1568 C C . ARG A 1 195 ? 6.590 11.633 -16.457 1.00 92.06 195 ARG A C 1
ATOM 1570 O O . ARG A 1 195 ? 6.877 11.710 -17.653 1.00 92.06 195 ARG A O 1
ATOM 1577 N N . MET A 1 196 ? 6.846 10.539 -15.739 1.00 90.88 196 MET A N 1
ATOM 1578 C CA . MET A 1 196 ? 7.454 9.335 -16.315 1.00 90.88 196 MET A CA 1
ATOM 1579 C C . MET A 1 196 ? 6.572 8.687 -17.384 1.00 90.88 196 MET A C 1
ATOM 1581 O O . MET A 1 196 ? 7.081 8.323 -18.445 1.00 90.88 196 MET A O 1
ATOM 1585 N N . LYS A 1 197 ? 5.260 8.585 -17.159 1.00 90.88 197 LYS A N 1
ATOM 1586 C CA . LYS A 1 197 ? 4.304 8.076 -18.153 1.00 90.88 197 LYS A CA 1
ATOM 1587 C C . LYS A 1 197 ? 4.297 8.910 -19.429 1.00 90.88 197 LYS A C 1
ATOM 1589 O O . LYS A 1 197 ? 4.377 8.357 -20.523 1.00 90.88 197 LYS A O 1
ATOM 1594 N N . LYS A 1 198 ? 4.298 10.241 -19.308 1.00 87.12 198 LYS A N 1
ATOM 1595 C CA . LYS A 1 198 ? 4.397 11.144 -20.470 1.00 87.12 198 LYS A CA 1
ATOM 1596 C C . LYS A 1 198 ? 5.695 10.931 -21.252 1.00 87.12 198 LYS A C 1
ATOM 1598 O O . LYS A 1 198 ? 5.668 10.863 -22.475 1.00 87.12 198 LYS A O 1
ATOM 1603 N N . ASN A 1 199 ? 6.817 10.767 -20.553 1.00 79.38 199 ASN A N 1
ATOM 1604 C CA . ASN A 1 199 ? 8.137 10.594 -21.171 1.00 79.38 199 ASN A CA 1
ATOM 1605 C C . ASN A 1 199 ? 8.386 9.189 -21.743 1.00 79.38 199 ASN A C 1
ATOM 1607 O O . ASN A 1 199 ? 9.288 9.012 -22.563 1.00 79.38 199 ASN A O 1
ATOM 1611 N N . SER A 1 200 ? 7.634 8.190 -21.281 1.00 74.19 200 SER A N 1
ATOM 1612 C CA . SER A 1 200 ? 7.700 6.801 -21.750 1.00 74.19 200 SER A CA 1
ATOM 1613 C C . SER A 1 200 ? 6.646 6.476 -22.809 1.00 74.19 200 SER A C 1
ATOM 1615 O O . SER A 1 200 ? 6.675 5.388 -23.390 1.00 74.19 200 SER A O 1
ATOM 1617 N N . ALA A 1 201 ? 5.751 7.422 -23.116 1.00 69.56 201 ALA A N 1
ATOM 1618 C CA . ALA A 1 201 ? 4.860 7.317 -24.255 1.00 69.56 201 ALA A CA 1
ATOM 1619 C C . ALA A 1 201 ? 5.691 7.119 -25.530 1.00 69.56 201 ALA A C 1
ATOM 1621 O O . ALA A 1 201 ? 6.627 7.868 -25.822 1.00 69.56 201 ALA A O 1
ATOM 1622 N N . LYS A 1 202 ? 5.353 6.065 -26.280 1.00 56.50 202 LYS A N 1
ATOM 1623 C CA . LYS A 1 202 ? 5.977 5.725 -27.563 1.00 56.50 202 LYS A CA 1
ATOM 1624 C C . LYS A 1 202 ? 6.057 7.005 -28.409 1.00 56.50 202 LYS A C 1
ATOM 1626 O O . LYS A 1 202 ? 5.026 7.669 -28.521 1.00 56.50 202 LYS A O 1
ATOM 1631 N N . PRO A 1 203 ? 7.200 7.358 -29.028 1.00 49.25 203 PRO A N 1
ATOM 1632 C CA . PRO A 1 203 ? 7.217 8.471 -29.962 1.00 49.25 203 PRO A CA 1
ATOM 1633 C C . PRO A 1 203 ? 6.192 8.163 -31.052 1.00 49.25 203 PRO A C 1
ATOM 1635 O O . PRO A 1 203 ? 6.366 7.236 -31.848 1.00 49.25 203 PRO A O 1
ATOM 1638 N N . THR A 1 204 ? 5.087 8.905 -31.060 1.00 39.56 204 THR A N 1
ATOM 1639 C CA . THR A 1 204 ? 4.172 8.950 -32.191 1.00 39.56 204 THR A CA 1
ATOM 1640 C C . THR A 1 204 ? 4.959 9.582 -33.320 1.00 39.56 204 THR A C 1
ATOM 1642 O O . THR A 1 204 ? 5.006 10.801 -33.445 1.00 39.56 204 THR A O 1
ATOM 1645 N N . SER A 1 205 ? 5.655 8.758 -34.102 1.00 33.19 205 SER A N 1
ATOM 1646 C CA . SER A 1 205 ? 6.168 9.175 -35.399 1.00 33.19 205 SER A CA 1
ATOM 1647 C C . SER A 1 205 ? 4.979 9.727 -36.183 1.00 33.19 205 SER A C 1
ATOM 1649 O O . SER A 1 205 ? 4.051 8.964 -36.474 1.00 33.19 205 SER A O 1
ATOM 1651 N N . PRO A 1 206 ? 4.966 11.020 -36.547 1.00 36.81 206 PRO A N 1
ATOM 1652 C CA . PRO A 1 206 ? 4.092 11.461 -37.603 1.00 36.81 206 PRO A CA 1
ATOM 1653 C C . PRO A 1 206 ? 4.708 10.912 -38.890 1.00 36.81 206 PRO A C 1
ATOM 1655 O O . PRO A 1 206 ? 5.780 11.331 -39.314 1.00 36.81 206 PRO A O 1
ATOM 1658 N N . LEU A 1 207 ? 4.018 9.937 -39.475 1.00 37.66 207 LEU A N 1
ATOM 1659 C CA . LEU A 1 207 ? 3.977 9.669 -40.909 1.00 37.66 207 LEU A CA 1
ATOM 1660 C C . LEU A 1 207 ? 5.327 9.448 -41.620 1.00 37.66 207 LEU A C 1
ATOM 1662 O O . LEU A 1 207 ? 5.985 10.361 -42.119 1.00 37.66 207 LEU A O 1
ATOM 1666 N N . ARG A 1 208 ? 5.575 8.172 -41.933 1.00 38.97 208 ARG A N 1
ATOM 1667 C CA . ARG A 1 208 ? 5.987 7.801 -43.294 1.00 38.97 208 ARG A CA 1
ATOM 1668 C C . ARG A 1 208 ? 5.011 8.437 -44.302 1.00 38.97 208 ARG A C 1
ATOM 1670 O O . ARG A 1 208 ? 3.973 7.859 -44.592 1.00 38.97 208 ARG A O 1
ATOM 1677 N N . SER A 1 209 ? 5.332 9.613 -44.837 1.00 41.47 209 SER A N 1
ATOM 1678 C CA . SER A 1 209 ? 4.766 10.110 -46.104 1.00 41.47 209 SER A CA 1
ATOM 1679 C C . SER A 1 209 ? 5.693 11.123 -46.787 1.00 41.47 209 SER A C 1
ATOM 1681 O O . SER A 1 209 ? 5.353 12.271 -47.033 1.00 41.47 209 SER A O 1
ATOM 1683 N N . ARG A 1 210 ? 6.904 10.692 -47.145 1.00 36.19 210 ARG A N 1
ATOM 1684 C CA . ARG A 1 210 ? 7.620 11.281 -48.290 1.00 36.19 210 ARG A CA 1
ATOM 1685 C C . ARG A 1 210 ? 8.207 10.171 -49.152 1.00 36.19 210 ARG A C 1
ATOM 1687 O O . ARG A 1 210 ? 9.413 10.050 -49.318 1.00 36.19 210 ARG A O 1
ATOM 1694 N N . ALA A 1 211 ? 7.314 9.340 -49.683 1.00 42.53 211 ALA A N 1
ATOM 1695 C CA . ALA A 1 211 ? 7.550 8.700 -50.967 1.00 42.53 211 ALA A CA 1
ATOM 1696 C C . ALA A 1 211 ? 6.988 9.628 -52.059 1.00 42.53 211 ALA A C 1
ATOM 1698 O O . ALA A 1 211 ? 5.925 10.214 -51.884 1.00 42.53 211 ALA A O 1
ATOM 1699 N N . SER A 1 212 ? 7.752 9.757 -53.146 1.00 44.44 212 SER A N 1
ATOM 1700 C CA . SER A 1 212 ? 7.433 10.396 -54.431 1.00 44.44 212 SER A CA 1
ATOM 1701 C C . SER A 1 212 ? 7.085 11.891 -54.442 1.00 44.44 212 SER A C 1
ATOM 1703 O O . SER A 1 212 ? 5.920 12.260 -54.490 1.00 44.44 212 SER A O 1
ATOM 1705 N N . LEU A 1 213 ? 8.106 12.748 -54.543 1.00 46.53 213 LEU A N 1
ATOM 1706 C CA . LEU A 1 213 ? 8.071 13.966 -55.371 1.00 46.53 213 LEU A CA 1
ATOM 1707 C C . LEU A 1 213 ? 9.496 14.518 -55.505 1.00 46.53 213 LEU A C 1
ATOM 1709 O O . LEU A 1 213 ? 9.919 15.360 -54.720 1.00 46.53 213 LEU A O 1
ATOM 1713 N N . ARG A 1 214 ? 10.254 13.965 -56.462 1.00 41.47 214 ARG A N 1
ATOM 1714 C CA . ARG A 1 214 ? 11.332 14.627 -57.233 1.00 41.47 214 ARG A CA 1
ATOM 1715 C C . ARG A 1 214 ? 12.020 13.613 -58.154 1.00 41.47 214 ARG A C 1
ATOM 1717 O O . ARG A 1 214 ? 13.126 13.152 -57.907 1.00 41.47 214 ARG A O 1
ATOM 1724 N N . LYS A 1 215 ? 11.324 13.267 -59.235 1.00 44.31 215 LYS A N 1
ATOM 1725 C CA . LYS A 1 215 ? 11.926 12.971 -60.540 1.00 44.31 215 LYS A CA 1
ATOM 1726 C C . LYS A 1 215 ? 10.945 13.465 -61.597 1.00 44.31 215 LYS A C 1
ATOM 1728 O O . LYS A 1 215 ? 9.938 12.801 -61.824 1.00 44.31 215 LYS A O 1
ATOM 1733 N N . ARG A 1 216 ? 11.245 14.638 -62.160 1.00 38.50 216 ARG A N 1
ATOM 1734 C CA . ARG A 1 216 ? 10.931 15.160 -63.507 1.00 38.50 216 ARG A CA 1
ATOM 1735 C C . ARG A 1 216 ? 10.909 16.690 -63.445 1.00 38.50 216 ARG A C 1
ATOM 1737 O O . ARG A 1 216 ? 10.294 17.256 -62.544 1.00 38.50 216 ARG A O 1
ATOM 1744 N N . GLY A 1 217 ? 11.628 17.290 -64.383 1.00 37.12 217 GLY A N 1
ATOM 1745 C CA . GLY A 1 217 ? 12.106 18.665 -64.417 1.00 37.12 217 GLY A CA 1
ATOM 1746 C C . GLY A 1 217 ? 13.534 18.599 -64.909 1.00 37.12 217 GLY A C 1
ATOM 1747 O O . GLY A 1 217 ? 14.424 18.679 -64.039 1.00 37.12 217 GLY A O 1
#

Foldseek 3Di:
DVVVCVVPVQPQVVLQVVLVVCLVVLPLVVVVVVCVVVVDDLQLHALVSLQSNLVSLVVPVPDPVSPVSSVVSNVSSVVLVVLLVVLLVVLVVCVVPHALVVSLVSLVVVCVVRVNCLQVLSSLQSNLVSLQVLLVVLVCLLPDPPHDPVSNVVSLVSSVVSLVSSLVSLVSSCVRDPDPVSNVVSVVVVVVSVVSVVVSPDPPPPDPDPDDDDDDD

Nearest PDB structures (foldseek):
  9g2r-assembly1_A  TM=2.279E-01  e=5.519E+00  Homo sapiens

pLDDT: mean 84.32, std 13.94, range [33.19, 96.88]

Solvent-accessible surface area (backbone atoms only — not comparable to full-atom values): 11811 Å² total; per-residue (Å²): 106,70,73,51,46,73,75,41,76,78,42,59,70,62,50,40,52,49,48,52,51,36,51,74,69,68,38,48,64,61,54,50,50,49,54,63,75,65,64,68,66,69,76,62,44,43,39,66,53,32,43,52,51,20,50,43,28,48,71,47,77,86,42,64,69,37,43,56,51,18,53,53,40,36,54,53,20,54,52,50,51,53,53,50,53,53,51,48,52,50,49,59,50,39,64,74,76,50,57,44,69,54,44,39,49,52,52,51,52,49,29,71,78,37,55,33,50,70,59,35,22,67,56,28,40,55,32,17,53,25,27,47,54,49,22,48,57,19,50,51,48,42,66,39,84,86,52,52,72,67,59,22,54,50,23,52,50,51,22,50,53,26,47,55,52,18,49,56,27,37,54,50,13,54,76,47,44,82,50,70,67,58,38,53,53,50,51,52,51,51,59,48,50,56,51,49,53,64,72,66,50,73,82,79,73,80,66,100,76,84,78,90,91,87,88,86,135